Protein AF-A0A955B9A8-F1 (afdb_monomer_lite)

Radius of gyration: 20.36 Å; chains: 1; bounding box: 57×39×60 Å

Sequence (261 aa):
HLRGLRDATGPFSEKRRAMLKVKEQLDYLVKMDPQHTGYQRRMAETCQRLGSLEQVTGTGRNLFHNREIDVSLYDPELLERARSVQQKLVDAGQELPWVAVDLTDTLNVIACFRFYTTDDLSYRECDTRSVEILEEMVHEFPDLEKLHITLAIRLAESAKRDMSRSEFFLAAQLFVEAAKYYRQFLIKRPHDIGTRLDLGETLILAGRCYEVTGEQADSAENFAAAQEVLQQLKRLGPCPKHLQHKLQQFEEALNQGDSTE

Foldseek 3Di:
DPPVPVVCDDVLVVVLVVLVVVLVVLVVVCVVPVPPLVSLQSNLVSLLCQQLSQPPDDDDDDPPDDDPRVLVSGDVVSLVSSLVSLVVCCVVVHPNPPSLLSNLSSLQSQLVSCLPPHDDPRSCVSLVVSLVSLVVVCVVCVPPLVSLLSNLVSLQSVLVSCVVVVVLVSSLVSLVVSLVSLVVSCVVVVLPLPSLLVSLVSLLSSLVSCVVVVVNVSNVVSLVVSVVSLVSSVVSDDDPPVCVVSNVVSVVSSVVVVPPD

Structure (mmCIF, N/CA/C/O backbone):
data_AF-A0A955B9A8-F1
#
_entry.id   AF-A0A955B9A8-F1
#
loop_
_atom_site.group_PDB
_atom_site.id
_atom_site.type_symbol
_atom_site.label_atom_id
_atom_site.label_alt_id
_atom_site.label_comp_id
_atom_site.label_asym_id
_atom_site.label_entity_id
_atom_site.label_seq_id
_atom_site.pdbx_PDB_ins_code
_atom_site.Cartn_x
_atom_site.Cartn_y
_atom_site.Cartn_z
_atom_site.occupancy
_atom_site.B_iso_or_equiv
_atom_site.auth_seq_id
_atom_site.auth_comp_id
_atom_site.auth_asym_id
_atom_site.auth_atom_id
_atom_site.pdbx_PDB_model_num
ATOM 1 N N . HIS A 1 1 ? 37.423 -0.060 13.574 1.00 36.12 1 HIS A N 1
ATOM 2 C CA . HIS A 1 1 ? 37.695 -0.346 12.148 1.00 36.12 1 HIS A CA 1
ATOM 3 C C . HIS A 1 1 ? 37.215 -1.718 11.631 1.00 36.12 1 HIS A C 1
ATOM 5 O O . HIS A 1 1 ? 37.608 -2.092 10.538 1.00 36.12 1 HIS A O 1
ATOM 11 N N . LEU A 1 2 ? 36.302 -2.442 12.306 1.00 31.08 2 LEU A N 1
ATOM 12 C CA . LEU A 1 2 ? 35.815 -3.759 11.828 1.00 31.08 2 LEU A CA 1
ATOM 13 C C . LEU A 1 2 ? 34.283 -3.874 11.665 1.00 31.08 2 LEU A C 1
ATOM 15 O O . LEU A 1 2 ? 33.776 -4.976 11.496 1.00 31.08 2 LEU A O 1
ATOM 19 N N . ARG A 1 3 ? 33.530 -2.761 11.682 1.00 34.50 3 ARG A N 1
ATOM 20 C CA . ARG A 1 3 ? 32.089 -2.785 11.346 1.00 34.50 3 ARG A CA 1
ATOM 21 C C . ARG A 1 3 ? 31.804 -2.678 9.841 1.00 34.50 3 ARG A C 1
ATOM 23 O O . ARG A 1 3 ? 30.843 -3.277 9.399 1.00 34.50 3 ARG A O 1
ATOM 30 N N . GLY A 1 4 ? 32.677 -2.049 9.049 1.00 32.94 4 GLY A N 1
ATOM 31 C CA . GLY A 1 4 ? 32.458 -1.842 7.604 1.00 32.94 4 GLY A CA 1
ATOM 32 C C . GLY A 1 4 ? 32.811 -3.017 6.677 1.00 32.94 4 GLY A C 1
ATOM 33 O O . GLY A 1 4 ? 32.724 -2.876 5.466 1.00 32.94 4 GLY A O 1
ATOM 34 N N . LEU A 1 5 ? 33.243 -4.165 7.211 1.00 31.95 5 LEU A N 1
ATOM 35 C CA . LEU A 1 5 ? 33.624 -5.345 6.409 1.00 31.95 5 LEU A CA 1
ATOM 36 C C . LEU A 1 5 ? 32.584 -6.474 6.453 1.00 31.95 5 LEU A C 1
ATOM 38 O O . LEU A 1 5 ? 32.701 -7.436 5.694 1.00 31.95 5 LEU A O 1
ATOM 42 N N . ARG A 1 6 ? 31.556 -6.362 7.306 1.00 36.88 6 ARG A N 1
ATOM 43 C CA . ARG A 1 6 ? 30.492 -7.372 7.410 1.00 36.88 6 ARG A CA 1
ATOM 44 C C . ARG A 1 6 ? 29.381 -7.183 6.366 1.00 36.88 6 ARG A C 1
ATOM 46 O O . ARG A 1 6 ? 28.688 -8.148 6.064 1.00 36.88 6 ARG A O 1
ATOM 53 N N . ASP A 1 7 ? 29.304 -6.008 5.741 1.00 46.50 7 ASP A N 1
ATOM 54 C CA . ASP A 1 7 ? 28.271 -5.676 4.745 1.00 46.50 7 ASP A CA 1
ATOM 55 C C . ASP A 1 7 ? 28.634 -6.121 3.316 1.00 46.50 7 ASP A C 1
ATOM 57 O O . ASP A 1 7 ? 27.764 -6.322 2.471 1.00 46.50 7 ASP A O 1
ATOM 61 N N . ALA A 1 8 ? 29.916 -6.375 3.031 1.00 42.72 8 ALA A N 1
ATOM 62 C CA . ALA A 1 8 ? 30.364 -6.736 1.682 1.00 42.72 8 ALA A CA 1
ATOM 63 C C . ALA A 1 8 ? 30.009 -8.182 1.263 1.00 42.72 8 ALA A C 1
ATOM 65 O O . ALA A 1 8 ? 29.996 -8.499 0.071 1.00 42.72 8 ALA A O 1
ATOM 66 N N . THR A 1 9 ? 29.696 -9.076 2.207 1.00 45.09 9 THR A N 1
ATOM 67 C CA . THR A 1 9 ? 29.548 -10.529 1.958 1.00 45.09 9 THR A CA 1
ATOM 68 C C . THR A 1 9 ? 28.241 -11.136 2.480 1.00 45.09 9 THR A C 1
ATOM 70 O O . THR A 1 9 ? 28.111 -12.355 2.549 1.00 45.09 9 THR A O 1
ATOM 73 N N . GLY A 1 10 ? 27.248 -10.311 2.825 1.00 57.97 10 GLY A N 1
ATOM 74 C CA . GLY A 1 10 ? 25.917 -10.800 3.190 1.00 57.97 10 GLY A CA 1
ATOM 75 C C . GLY A 1 10 ? 25.084 -11.260 1.978 1.00 57.97 10 GLY A C 1
ATOM 76 O O . GLY A 1 10 ? 25.331 -10.812 0.857 1.00 57.97 10 GLY A O 1
ATOM 77 N N . PRO A 1 11 ? 24.029 -12.074 2.181 1.00 59.81 11 PRO A N 1
ATOM 78 C CA . PRO A 1 11 ? 23.108 -12.508 1.116 1.00 59.81 11 PRO A CA 1
ATOM 79 C C . PRO A 1 11 ? 22.470 -11.337 0.338 1.00 59.81 11 PRO A C 1
ATOM 81 O O . PRO A 1 11 ? 22.081 -11.476 -0.822 1.00 59.81 11 PRO A O 1
ATOM 84 N N . PHE A 1 12 ? 22.423 -10.147 0.941 1.00 63.81 12 PHE A N 1
ATOM 85 C CA . PHE A 1 12 ? 21.999 -8.902 0.299 1.00 63.81 12 PHE A CA 1
ATOM 86 C C . PHE A 1 12 ? 22.972 -8.417 -0.780 1.00 63.81 12 PHE A C 1
ATOM 88 O O . PHE A 1 12 ? 22.537 -8.028 -1.867 1.00 63.81 12 PHE A O 1
ATOM 95 N N . SER A 1 13 ? 24.284 -8.507 -0.537 1.00 67.38 13 SER A N 1
ATOM 96 C CA . SER A 1 13 ? 25.292 -8.124 -1.529 1.00 67.38 13 SER A CA 1
ATOM 97 C C . SER A 1 13 ? 25.289 -9.084 -2.722 1.00 67.38 13 SER A C 1
ATOM 99 O O . SER A 1 13 ? 25.602 -8.679 -3.842 1.00 67.38 13 SER A O 1
ATOM 101 N N . GLU A 1 14 ? 24.892 -10.343 -2.522 1.00 74.44 14 GLU A N 1
ATOM 102 C CA . GLU A 1 14 ? 24.702 -11.326 -3.594 1.00 74.44 14 GLU A CA 1
ATOM 103 C C . GLU A 1 14 ? 23.434 -11.062 -4.407 1.00 74.44 14 GLU A C 1
ATOM 105 O O . GLU A 1 14 ? 23.508 -11.005 -5.636 1.00 74.44 14 GLU A O 1
ATOM 110 N N . LYS A 1 15 ? 22.291 -10.816 -3.751 1.00 75.88 15 LYS A N 1
ATOM 111 C CA . LYS A 1 15 ? 21.034 -10.459 -4.431 1.00 75.88 15 LYS A CA 1
ATOM 112 C C . LYS A 1 15 ? 21.190 -9.184 -5.261 1.00 75.88 15 LYS A C 1
ATOM 114 O O . LYS A 1 15 ? 20.798 -9.164 -6.427 1.00 75.88 15 LYS A O 1
ATOM 119 N N . ARG A 1 16 ? 21.820 -8.147 -4.695 1.00 78.75 16 ARG A N 1
ATOM 120 C CA . ARG A 1 16 ? 22.110 -6.892 -5.403 1.00 78.75 16 ARG A CA 1
ATOM 121 C C . ARG A 1 16 ? 23.023 -7.130 -6.606 1.00 78.75 16 ARG A C 1
ATOM 123 O O . ARG A 1 16 ? 22.705 -6.682 -7.702 1.00 78.75 16 ARG A O 1
ATOM 130 N N . ARG A 1 17 ? 24.111 -7.896 -6.445 1.00 80.19 17 ARG A N 1
ATOM 131 C CA . ARG A 1 17 ? 25.009 -8.266 -7.559 1.00 80.19 17 ARG A CA 1
ATOM 132 C C . ARG A 1 17 ? 24.287 -9.047 -8.658 1.00 80.19 17 ARG A C 1
ATOM 134 O O . ARG A 1 17 ? 24.512 -8.775 -9.834 1.00 80.19 17 ARG A O 1
ATOM 141 N N . ALA A 1 18 ? 23.424 -9.997 -8.301 1.00 84.38 18 ALA A N 1
ATOM 142 C CA . ALA A 1 18 ? 22.637 -10.753 -9.272 1.00 84.38 18 ALA A CA 1
ATOM 143 C C . ALA A 1 18 ? 21.682 -9.840 -10.055 1.00 84.38 18 ALA A C 1
ATOM 145 O O . ALA A 1 18 ? 21.613 -9.927 -11.279 1.00 84.38 18 ALA A O 1
ATOM 146 N N . MET A 1 19 ? 20.999 -8.921 -9.371 1.00 83.88 19 MET A N 1
ATOM 147 C CA . MET A 1 19 ? 20.095 -7.967 -10.016 1.00 83.88 19 MET A CA 1
ATOM 148 C C . MET A 1 19 ? 20.826 -6.946 -10.895 1.00 83.88 19 MET A C 1
ATOM 150 O O . MET A 1 19 ? 20.325 -6.620 -11.966 1.00 83.88 19 MET A O 1
ATOM 154 N N . LEU A 1 20 ? 22.031 -6.503 -10.518 1.00 85.12 20 LEU A N 1
ATOM 155 C CA . LEU A 1 20 ? 22.864 -5.646 -11.372 1.00 85.12 20 LEU A CA 1
ATOM 156 C C . LEU A 1 20 ? 23.235 -6.341 -12.691 1.00 85.12 20 LEU A C 1
ATOM 158 O O . LEU A 1 20 ? 23.109 -5.731 -13.749 1.00 85.12 20 LEU A O 1
ATOM 162 N N . LYS A 1 21 ? 23.582 -7.635 -12.658 1.00 88.12 21 LYS A N 1
ATOM 163 C CA . LYS A 1 21 ? 23.830 -8.419 -13.884 1.00 88.12 21 LYS A CA 1
ATOM 164 C C . LYS A 1 21 ? 22.588 -8.520 -14.772 1.00 88.12 21 LYS A C 1
ATOM 166 O O . LYS A 1 21 ? 22.683 -8.384 -15.988 1.00 88.12 21 LYS A O 1
ATOM 171 N N . VAL A 1 22 ? 21.416 -8.744 -14.173 1.00 89.81 22 VAL A N 1
ATOM 172 C CA . VAL A 1 22 ? 20.141 -8.770 -14.912 1.00 89.81 22 VAL A CA 1
ATOM 173 C C . VAL A 1 22 ? 19.860 -7.406 -15.546 1.00 89.81 22 VAL A C 1
ATOM 175 O O . VAL A 1 22 ? 19.476 -7.346 -16.712 1.00 89.81 22 VAL A O 1
ATOM 178 N N . LYS A 1 23 ? 20.110 -6.310 -14.820 1.00 90.50 23 LYS A N 1
ATOM 179 C CA . LYS A 1 23 ? 19.983 -4.948 -15.347 1.00 90.50 23 LYS A CA 1
ATOM 180 C C . LYS A 1 23 ? 20.907 -4.720 -16.545 1.00 90.50 23 LYS A C 1
ATOM 182 O O . LYS A 1 23 ? 20.441 -4.205 -17.550 1.00 90.50 23 LYS A O 1
ATOM 187 N N . GLU A 1 24 ? 22.177 -5.120 -16.478 1.00 90.06 24 GLU A N 1
ATOM 188 C CA . GLU A 1 24 ? 23.127 -4.984 -17.598 1.00 90.06 24 GLU A CA 1
ATOM 189 C C . GLU A 1 24 ? 22.651 -5.724 -18.858 1.00 90.06 24 GLU A C 1
ATOM 191 O O . GLU A 1 24 ? 22.714 -5.186 -19.965 1.00 90.06 24 GLU A O 1
ATOM 196 N N . GLN A 1 25 ? 22.119 -6.937 -18.694 1.00 91.69 25 GLN A N 1
ATOM 197 C CA . GLN A 1 25 ? 21.551 -7.710 -19.801 1.00 91.69 25 GLN A CA 1
ATOM 198 C C . GLN A 1 25 ? 20.314 -7.030 -20.393 1.00 91.69 25 GLN A C 1
ATOM 200 O O . GLN A 1 25 ? 20.195 -6.910 -21.611 1.00 91.69 25 GLN A O 1
ATOM 205 N N . LEU A 1 26 ? 19.404 -6.553 -19.543 1.00 89.25 26 LEU A N 1
ATOM 206 C CA . LEU A 1 26 ? 18.223 -5.819 -19.990 1.00 89.25 26 LEU A CA 1
ATOM 207 C C . LEU A 1 26 ? 18.602 -4.482 -20.641 1.00 89.25 26 LEU A C 1
ATOM 209 O O . LEU A 1 26 ? 17.942 -4.069 -21.587 1.00 89.25 26 LEU A O 1
ATOM 213 N N . ASP A 1 27 ? 19.673 -3.822 -20.188 1.00 88.38 27 ASP A N 1
ATOM 214 C CA . ASP A 1 27 ? 20.175 -2.567 -20.766 1.00 88.38 27 ASP A CA 1
ATOM 215 C C . ASP A 1 27 ? 20.617 -2.800 -22.206 1.00 88.38 27 ASP A C 1
ATOM 217 O O . ASP A 1 27 ? 20.324 -1.996 -23.089 1.00 88.38 27 ASP A O 1
ATOM 221 N N . TYR A 1 28 ? 21.297 -3.920 -22.449 1.00 92.31 28 TYR A N 1
ATOM 222 C CA . TYR A 1 28 ? 21.654 -4.343 -23.793 1.00 92.31 28 TYR A CA 1
ATOM 223 C C . TYR A 1 28 ? 20.409 -4.650 -24.638 1.00 92.31 28 TYR A C 1
ATOM 225 O O . TYR A 1 28 ? 20.282 -4.119 -25.738 1.00 92.31 28 TYR A O 1
ATOM 233 N N . LEU A 1 29 ? 19.456 -5.432 -24.117 1.00 93.38 29 LEU A N 1
ATOM 234 C CA . LEU A 1 29 ? 18.239 -5.802 -24.851 1.00 93.38 29 LEU A CA 1
ATOM 235 C C . LEU A 1 29 ? 17.373 -4.590 -25.225 1.00 93.38 29 LEU A C 1
ATOM 237 O O . LEU A 1 29 ? 16.951 -4.485 -26.370 1.00 93.38 29 LEU A O 1
ATOM 241 N N . VAL A 1 30 ? 17.170 -3.641 -24.304 1.00 91.62 30 VAL A N 1
ATOM 242 C CA . VAL A 1 30 ? 16.413 -2.402 -24.565 1.00 91.62 30 VAL A CA 1
ATOM 243 C C . VAL A 1 30 ? 17.133 -1.500 -25.572 1.00 91.62 30 VAL A C 1
ATOM 245 O O . VAL A 1 30 ? 16.480 -0.810 -26.344 1.00 91.62 30 VAL A O 1
ATOM 248 N N . LYS A 1 31 ? 18.474 -1.494 -25.604 1.00 91.50 31 LYS A N 1
ATOM 249 C CA . LYS A 1 31 ? 19.228 -0.766 -26.641 1.00 91.50 31 LYS A CA 1
ATOM 250 C C . LYS A 1 31 ? 19.087 -1.409 -28.019 1.00 91.50 31 LYS A C 1
ATOM 252 O O . LYS A 1 31 ? 19.034 -0.686 -29.009 1.00 91.50 31 LYS A O 1
ATOM 257 N N . MET A 1 32 ? 19.066 -2.740 -28.077 1.00 94.25 32 MET A N 1
ATOM 258 C CA . MET A 1 32 ? 18.953 -3.497 -29.327 1.00 94.25 32 MET A CA 1
ATOM 259 C C . MET A 1 32 ? 17.541 -3.455 -29.909 1.00 94.25 32 MET A C 1
ATOM 261 O O . MET A 1 32 ? 17.393 -3.376 -31.125 1.00 94.25 32 MET A O 1
ATOM 265 N N . ASP A 1 33 ? 16.520 -3.481 -29.055 1.00 91.00 33 ASP A N 1
ATOM 266 C CA . ASP A 1 33 ? 15.122 -3.355 -29.453 1.00 91.00 33 ASP A CA 1
ATOM 267 C C . ASP A 1 33 ? 14.372 -2.399 -28.508 1.00 91.00 33 ASP A C 1
ATOM 269 O O . ASP A 1 33 ? 13.735 -2.827 -27.537 1.00 91.00 33 ASP A O 1
ATOM 273 N N . PRO A 1 34 ? 14.446 -1.081 -28.776 1.00 88.44 34 PRO A N 1
ATOM 274 C CA . PRO A 1 34 ? 13.816 -0.079 -27.930 1.00 88.44 34 PRO A CA 1
ATOM 275 C C . PRO A 1 34 ? 12.295 -0.109 -27.958 1.00 88.44 34 PRO A C 1
ATOM 277 O O . PRO A 1 34 ? 11.707 0.554 -27.118 1.00 88.44 34 PRO A O 1
ATOM 280 N N . GLN A 1 35 ? 11.652 -0.806 -28.898 1.00 87.75 35 GLN A N 1
ATOM 281 C CA . GLN A 1 35 ? 10.187 -0.868 -28.994 1.00 87.75 35 GLN A CA 1
ATOM 282 C C . GLN A 1 35 ? 9.614 -2.118 -28.313 1.00 87.75 35 GLN A C 1
ATOM 284 O O . GLN A 1 35 ? 8.399 -2.239 -28.156 1.00 87.75 35 GLN A O 1
ATOM 289 N N . HIS A 1 36 ? 10.470 -3.042 -27.867 1.00 89.25 36 HIS A N 1
ATOM 290 C CA . HIS A 1 36 ? 10.030 -4.253 -27.191 1.00 89.25 36 HIS A CA 1
ATOM 291 C C . HIS A 1 36 ? 9.545 -3.962 -25.764 1.00 89.25 36 HIS A C 1
ATOM 293 O O . HIS A 1 36 ? 10.319 -3.930 -24.800 1.00 89.25 36 HIS A O 1
ATOM 299 N N . THR A 1 37 ? 8.228 -3.856 -25.608 1.00 86.25 37 THR A N 1
ATOM 300 C CA . THR A 1 37 ? 7.533 -3.549 -24.344 1.00 86.25 37 THR A CA 1
ATOM 301 C C . THR A 1 37 ? 7.935 -4.483 -23.201 1.00 86.25 37 THR A C 1
ATOM 303 O O . THR A 1 37 ? 8.259 -4.030 -22.107 1.00 86.25 37 THR A O 1
ATOM 306 N N . GLY A 1 38 ? 8.048 -5.789 -23.467 1.00 87.06 38 GLY A N 1
ATOM 307 C CA . GLY A 1 38 ? 8.476 -6.769 -22.463 1.00 87.06 38 GLY A CA 1
ATOM 308 C C . GLY A 1 38 ? 9.889 -6.534 -21.904 1.00 87.06 38 GLY A C 1
ATOM 309 O O . GLY A 1 38 ? 10.129 -6.780 -20.721 1.00 87.06 38 GLY A O 1
ATOM 310 N N . TYR A 1 39 ? 10.835 -6.026 -22.706 1.00 88.88 39 TYR A N 1
ATOM 311 C CA . TYR A 1 39 ? 12.180 -5.687 -22.226 1.00 88.88 39 TYR A CA 1
ATOM 312 C C . TYR A 1 39 ? 12.163 -4.395 -21.420 1.00 88.88 39 TYR A C 1
ATOM 314 O O . TYR A 1 39 ? 12.785 -4.333 -20.359 1.00 88.88 39 TYR A O 1
ATOM 322 N N . GLN A 1 40 ? 11.413 -3.395 -21.885 1.00 85.44 40 GLN A N 1
ATOM 323 C CA . GLN A 1 40 ? 11.218 -2.139 -21.168 1.00 85.44 40 GLN A CA 1
ATOM 324 C C . GLN A 1 40 ? 10.590 -2.369 -19.788 1.00 85.44 40 GLN A C 1
ATOM 326 O O . GLN A 1 40 ? 11.120 -1.899 -18.782 1.00 85.44 40 GLN A O 1
ATOM 331 N N . ARG A 1 41 ? 9.520 -3.165 -19.717 1.00 87.50 41 ARG A N 1
ATOM 332 C CA . ARG A 1 41 ? 8.847 -3.517 -18.466 1.00 87.50 41 ARG A CA 1
ATOM 333 C C . ARG A 1 41 ? 9.779 -4.248 -17.501 1.00 87.50 41 ARG A C 1
ATOM 335 O O . ARG A 1 41 ? 9.955 -3.808 -16.369 1.00 87.50 41 ARG A O 1
ATOM 342 N N . ARG A 1 42 ? 10.454 -5.313 -17.954 1.00 88.19 42 ARG A N 1
ATOM 343 C CA . ARG A 1 42 ? 11.413 -6.057 -17.112 1.00 88.19 42 ARG A CA 1
ATOM 344 C C . ARG A 1 42 ? 12.580 -5.187 -16.651 1.00 88.19 42 ARG A C 1
ATOM 346 O O . ARG A 1 42 ? 13.077 -5.375 -15.539 1.00 88.19 42 ARG A O 1
ATOM 353 N N . MET A 1 43 ? 13.029 -4.249 -17.486 1.00 88.75 43 MET A N 1
ATOM 354 C CA . MET A 1 43 ? 14.016 -3.244 -17.096 1.00 88.75 43 MET A CA 1
ATOM 355 C C . MET A 1 43 ? 13.475 -2.367 -15.967 1.00 88.75 43 MET A C 1
ATOM 357 O O . MET A 1 43 ? 14.149 -2.228 -14.950 1.00 88.75 43 MET A O 1
ATOM 361 N N . ALA A 1 44 ? 12.264 -1.826 -16.112 1.00 85.69 44 ALA A N 1
ATOM 362 C CA . ALA A 1 44 ? 11.642 -0.994 -15.090 1.00 85.69 44 ALA A CA 1
ATOM 363 C C . ALA A 1 44 ? 11.466 -1.747 -13.764 1.00 85.69 44 ALA A C 1
ATOM 365 O O . ALA A 1 44 ? 11.912 -1.250 -12.737 1.00 85.69 44 ALA A O 1
ATOM 366 N N . GLU A 1 45 ? 10.953 -2.980 -13.784 1.00 85.75 45 GLU A N 1
ATOM 367 C CA . GLU A 1 45 ? 10.845 -3.836 -12.592 1.00 85.75 45 GLU A CA 1
ATOM 368 C C . GLU A 1 45 ? 12.211 -4.087 -11.932 1.00 85.75 45 GLU A C 1
ATOM 370 O O . GLU A 1 45 ? 12.339 -4.104 -10.707 1.00 85.75 45 GLU A O 1
ATOM 375 N N . THR A 1 46 ? 13.258 -4.295 -12.735 1.00 84.94 46 THR A N 1
ATOM 376 C CA . THR A 1 46 ? 14.615 -4.524 -12.222 1.00 84.94 46 THR A CA 1
ATOM 377 C C . THR A 1 46 ? 15.185 -3.255 -11.593 1.00 84.94 46 THR A C 1
ATOM 379 O O . THR A 1 46 ? 15.765 -3.322 -10.511 1.00 84.94 46 THR A O 1
ATOM 382 N N . CYS A 1 47 ? 14.992 -2.103 -12.236 1.00 83.00 47 CYS A N 1
ATOM 383 C CA . CYS A 1 47 ? 15.359 -0.792 -11.712 1.00 83.00 47 CYS A CA 1
ATOM 384 C C . CYS A 1 47 ? 14.607 -0.467 -10.418 1.00 83.00 47 CYS A C 1
ATOM 386 O O . CYS A 1 47 ? 15.249 -0.105 -9.438 1.00 83.00 47 CYS A O 1
ATOM 388 N N . GLN A 1 48 ? 13.291 -0.681 -10.380 1.00 83.25 48 GLN A N 1
ATOM 389 C CA . GLN A 1 48 ? 12.467 -0.509 -9.188 1.00 83.25 48 GLN A CA 1
ATOM 390 C C . GLN A 1 48 ? 12.996 -1.375 -8.045 1.00 83.25 48 GLN A C 1
ATOM 392 O O . GLN A 1 48 ? 13.306 -0.856 -6.981 1.00 83.25 48 GLN A O 1
ATOM 397 N N . ARG A 1 49 ? 13.189 -2.681 -8.276 1.00 81.94 49 ARG A N 1
ATOM 398 C CA . ARG A 1 49 ? 13.679 -3.610 -7.246 1.00 81.94 49 ARG A CA 1
ATOM 399 C C . ARG A 1 49 ? 15.090 -3.295 -6.764 1.00 81.94 49 ARG A C 1
ATOM 401 O O . ARG A 1 49 ? 15.374 -3.548 -5.599 1.00 81.94 49 ARG A O 1
ATOM 408 N N . LEU A 1 50 ? 15.974 -2.819 -7.645 1.00 78.50 50 LEU A N 1
ATOM 409 C CA . LEU A 1 50 ? 17.327 -2.381 -7.288 1.00 78.50 50 LEU A CA 1
ATOM 410 C C . LEU A 1 50 ? 17.308 -1.073 -6.491 1.00 78.50 50 LEU A C 1
ATOM 412 O O . LEU A 1 50 ? 18.062 -0.956 -5.531 1.00 78.50 50 LEU A O 1
ATOM 416 N N . GLY A 1 51 ? 16.456 -0.122 -6.880 1.00 71.88 51 GLY A N 1
ATOM 417 C CA . GLY A 1 51 ? 16.278 1.153 -6.187 1.00 71.88 51 GLY A CA 1
ATOM 418 C C . GLY A 1 51 ? 15.522 1.020 -4.864 1.00 71.88 51 GLY A C 1
ATOM 419 O O . GLY A 1 51 ? 15.702 1.847 -3.981 1.00 71.88 51 GLY A O 1
ATOM 420 N N . SER A 1 52 ? 14.725 -0.041 -4.709 1.00 72.62 52 SER A N 1
ATOM 421 C CA . SER A 1 52 ? 13.961 -0.376 -3.504 1.00 72.62 52 SER A CA 1
ATOM 422 C C . SER A 1 52 ? 14.587 -1.518 -2.696 1.00 72.62 52 SER A C 1
ATOM 424 O O . SER A 1 52 ? 13.881 -2.162 -1.909 1.00 72.62 52 SER A O 1
ATOM 426 N N . LEU A 1 53 ? 15.852 -1.880 -2.954 1.00 67.56 53 LEU A N 1
ATOM 427 C CA . LEU A 1 53 ? 16.475 -3.108 -2.447 1.00 67.56 53 LEU A CA 1
ATOM 428 C C . LEU A 1 53 ? 16.825 -3.009 -0.957 1.00 67.56 53 LEU A C 1
ATOM 430 O O . LEU A 1 53 ? 17.952 -3.294 -0.597 1.00 67.56 53 LEU A O 1
ATOM 434 N N . GLU A 1 54 ? 15.858 -2.633 -0.113 1.00 55.03 54 GLU A N 1
ATOM 435 C CA . GLU A 1 54 ? 15.982 -2.470 1.339 1.00 55.03 54 GLU A CA 1
ATOM 436 C C . GLU A 1 54 ? 14.637 -2.378 2.091 1.00 55.03 54 GLU A C 1
ATOM 438 O O . GLU A 1 54 ? 14.531 -1.786 3.156 1.00 55.03 54 GLU A O 1
ATOM 443 N N . GLN A 1 55 ? 13.589 -3.062 1.620 1.00 49.06 55 GLN A N 1
ATOM 444 C CA . GLN A 1 55 ? 12.422 -3.339 2.484 1.00 49.06 55 GLN A CA 1
ATOM 445 C C . GLN A 1 55 ? 12.563 -4.609 3.347 1.00 49.06 55 GLN A C 1
ATOM 447 O O . GLN A 1 55 ? 11.703 -4.886 4.181 1.00 49.06 55 GLN A O 1
ATOM 452 N N . VAL A 1 56 ? 13.632 -5.401 3.189 1.00 42.50 56 VAL A N 1
ATOM 453 C CA . VAL A 1 56 ? 13.775 -6.701 3.882 1.00 42.50 56 VAL A CA 1
ATOM 454 C C . VAL A 1 56 ? 15.009 -6.743 4.784 1.00 42.50 56 VAL A C 1
ATOM 456 O O . VAL A 1 56 ? 15.768 -7.706 4.784 1.00 42.50 56 VAL A O 1
ATOM 459 N N . THR A 1 57 ? 15.202 -5.713 5.599 1.00 37.06 57 THR A N 1
ATOM 460 C CA . THR A 1 57 ? 16.041 -5.778 6.802 1.00 37.06 57 THR A CA 1
ATOM 461 C C . THR A 1 57 ? 15.121 -5.745 8.021 1.00 37.06 57 THR A C 1
ATOM 463 O O . THR A 1 57 ? 14.712 -4.708 8.530 1.00 37.06 57 THR A O 1
ATOM 466 N N . GLY A 1 58 ? 14.723 -6.939 8.467 1.00 29.94 58 GLY A N 1
ATOM 467 C CA . GLY A 1 58 ? 14.073 -7.143 9.759 1.00 29.94 58 GLY A CA 1
ATOM 468 C C . GLY A 1 58 ? 12.752 -7.896 9.666 1.00 29.94 58 GLY A C 1
ATOM 469 O O . GLY A 1 58 ? 11.799 -7.463 9.022 1.00 29.94 58 GLY A O 1
ATOM 470 N N . THR A 1 59 ? 12.710 -9.018 10.368 1.00 29.05 59 THR A N 1
ATOM 471 C CA . THR A 1 59 ? 11.547 -9.803 10.796 1.00 29.05 59 THR A CA 1
ATOM 472 C C . THR A 1 59 ? 10.276 -8.983 11.031 1.00 29.05 59 THR A C 1
ATOM 474 O O . THR A 1 59 ? 10.344 -7.880 11.569 1.00 29.05 59 THR A O 1
ATOM 477 N N . GLY A 1 60 ? 9.123 -9.538 10.651 1.00 34.25 60 GLY A N 1
ATOM 478 C CA . GLY A 1 60 ? 7.821 -8.880 10.722 1.00 34.25 60 GLY A CA 1
ATOM 479 C C . GLY A 1 60 ? 7.551 -8.121 12.023 1.00 34.25 60 GLY A C 1
ATOM 480 O O . GLY A 1 60 ? 7.733 -8.656 13.112 1.00 34.25 60 GLY A O 1
ATOM 481 N N . ARG A 1 61 ? 7.117 -6.870 11.857 1.00 27.73 61 ARG A N 1
ATOM 482 C CA . ARG A 1 61 ? 6.208 -6.091 12.710 1.00 27.73 61 ARG A CA 1
ATOM 483 C C . ARG A 1 61 ? 6.139 -4.677 12.131 1.00 27.73 61 ARG A C 1
ATOM 485 O O . ARG A 1 61 ? 7.140 -3.977 12.122 1.00 27.73 61 ARG A O 1
ATOM 492 N N . ASN A 1 62 ? 4.947 -4.350 11.640 1.00 35.25 62 ASN A N 1
ATOM 493 C CA . ASN A 1 62 ? 4.293 -3.050 11.512 1.00 35.25 62 ASN A CA 1
ATOM 494 C C . ASN A 1 62 ? 5.096 -1.830 11.041 1.00 35.25 62 ASN A C 1
ATOM 496 O O . ASN A 1 62 ? 6.036 -1.382 11.687 1.00 35.25 62 ASN A O 1
ATOM 500 N N . LEU A 1 63 ? 4.519 -1.169 10.032 1.00 37.25 63 LEU A N 1
ATOM 501 C CA . LEU A 1 63 ? 4.721 0.222 9.587 1.00 37.25 63 LEU A CA 1
ATOM 502 C C . LEU A 1 63 ? 4.601 1.301 10.697 1.00 37.25 63 LEU A C 1
ATOM 504 O O . LEU A 1 63 ? 4.563 2.485 10.393 1.00 37.25 63 LEU A O 1
ATOM 508 N N . PHE A 1 64 ? 4.545 0.920 11.976 1.00 36.56 64 PHE A N 1
ATOM 509 C CA . PHE A 1 64 ? 4.312 1.806 13.120 1.00 36.56 64 PHE A CA 1
ATOM 510 C C . PHE A 1 64 ? 5.371 1.715 14.217 1.00 36.56 64 PHE A C 1
ATOM 512 O O . PHE A 1 64 ? 5.175 2.265 15.296 1.00 36.56 64 PHE A O 1
ATOM 519 N N . HIS A 1 65 ? 6.468 0.989 14.019 1.00 34.28 65 HIS A N 1
ATOM 520 C CA . HIS A 1 65 ? 7.576 1.010 14.972 1.00 34.28 65 HIS A CA 1
ATOM 521 C C . HIS A 1 65 ? 8.832 1.441 14.239 1.00 34.28 65 HIS A C 1
ATOM 523 O O . HIS A 1 65 ? 9.366 0.644 13.475 1.00 34.28 65 HIS A O 1
ATOM 529 N N . ASN A 1 66 ? 9.246 2.693 14.482 1.00 35.22 66 ASN A N 1
ATOM 530 C CA . ASN A 1 66 ? 10.577 3.267 14.257 1.00 35.22 66 ASN A CA 1
ATOM 531 C C . ASN A 1 66 ? 11.592 2.271 13.681 1.00 35.22 66 ASN A C 1
ATOM 533 O O . ASN A 1 66 ? 12.442 1.741 14.399 1.00 35.22 66 ASN A O 1
ATOM 537 N N . ARG A 1 67 ? 11.502 2.016 12.376 1.00 41.09 67 ARG A N 1
ATOM 538 C CA . ARG A 1 67 ? 12.656 1.563 11.618 1.00 41.09 67 ARG A CA 1
ATOM 539 C C . ARG A 1 67 ? 13.296 2.826 11.101 1.00 41.09 67 ARG A C 1
ATOM 541 O O . ARG A 1 67 ? 12.654 3.583 10.379 1.00 41.09 67 ARG A O 1
ATOM 548 N N . GLU A 1 68 ? 14.542 3.043 11.491 1.00 42.66 68 GLU A N 1
ATOM 549 C CA . GLU A 1 68 ? 15.451 3.834 10.677 1.00 42.66 68 GLU A CA 1
ATOM 550 C C . GLU A 1 68 ? 15.443 3.166 9.297 1.00 42.66 68 GLU A C 1
ATOM 552 O O . GLU A 1 68 ? 16.010 2.091 9.109 1.00 42.66 68 GLU A O 1
ATOM 557 N N . ILE A 1 69 ? 14.662 3.721 8.369 1.00 50.31 69 ILE A N 1
ATOM 558 C CA . ILE A 1 69 ? 14.777 3.359 6.964 1.00 50.31 69 ILE A CA 1
ATOM 559 C C . ILE A 1 69 ? 16.133 3.904 6.561 1.00 50.31 69 ILE A C 1
ATOM 561 O O . ILE A 1 69 ? 16.348 5.117 6.599 1.00 50.31 69 ILE A O 1
ATOM 565 N N . ASP A 1 70 ? 17.057 3.008 6.235 1.00 53.31 70 ASP A N 1
ATOM 566 C CA . ASP A 1 70 ? 18.353 3.417 5.733 1.00 53.31 70 ASP A CA 1
ATOM 567 C C . ASP A 1 70 ? 18.178 3.923 4.296 1.00 53.31 70 ASP A C 1
ATOM 569 O O . ASP A 1 70 ? 18.261 3.211 3.295 1.00 53.31 70 ASP A O 1
ATOM 573 N N . VAL A 1 71 ? 17.870 5.213 4.209 1.00 55.72 71 VAL A N 1
ATOM 574 C CA . VAL A 1 71 ? 17.690 5.937 2.953 1.00 55.72 71 VAL A CA 1
ATOM 575 C C . VAL A 1 71 ? 18.963 5.944 2.098 1.00 55.72 71 VAL A C 1
ATOM 577 O O . VAL A 1 71 ? 18.873 6.203 0.900 1.00 55.72 71 VAL A O 1
ATOM 580 N N . SER A 1 72 ? 20.139 5.617 2.662 1.00 55.56 72 SER A N 1
ATOM 581 C CA . SER A 1 72 ? 21.405 5.555 1.915 1.00 55.56 72 SER A CA 1
ATOM 582 C C . SER A 1 72 ? 21.466 4.399 0.912 1.00 55.56 72 SER A C 1
ATOM 584 O O . SER A 1 72 ? 22.343 4.374 0.045 1.00 55.56 72 SER A O 1
ATOM 586 N N . LEU A 1 73 ? 20.525 3.457 1.004 1.00 59.59 73 LEU A N 1
ATOM 587 C CA . LEU A 1 73 ? 20.468 2.272 0.152 1.00 59.59 73 LEU A CA 1
ATOM 588 C C . LEU A 1 73 ? 19.457 2.391 -0.994 1.00 59.59 73 LEU A C 1
ATOM 590 O O . LEU A 1 73 ? 19.359 1.486 -1.827 1.00 59.59 73 LEU A O 1
ATOM 594 N N . TYR A 1 74 ? 18.773 3.532 -1.086 1.00 68.75 74 TYR A N 1
ATOM 595 C CA . TYR A 1 74 ? 17.949 3.892 -2.230 1.00 68.75 74 TYR A CA 1
ATOM 596 C C . TYR A 1 74 ? 18.809 4.479 -3.346 1.00 68.75 74 TYR A C 1
ATOM 598 O O . TYR A 1 74 ? 19.684 5.314 -3.122 1.00 68.75 74 TYR A O 1
ATOM 606 N N . ASP A 1 75 ? 18.513 4.063 -4.572 1.00 78.62 75 ASP A N 1
ATOM 607 C CA . ASP A 1 75 ? 19.089 4.656 -5.775 1.00 78.62 75 ASP A CA 1
ATOM 608 C C . ASP A 1 75 ? 17.987 5.448 -6.500 1.00 78.62 75 ASP A C 1
ATOM 610 O O . ASP A 1 75 ? 17.180 4.855 -7.231 1.00 78.62 75 ASP A O 1
ATOM 614 N N . PRO A 1 76 ? 17.888 6.772 -6.265 1.00 80.25 76 PRO A N 1
ATOM 615 C CA . PRO A 1 76 ? 16.812 7.585 -6.822 1.00 80.25 76 PRO A CA 1
ATOM 616 C C . PRO A 1 76 ? 16.859 7.637 -8.352 1.00 80.25 76 PRO A C 1
ATOM 618 O O . PRO A 1 76 ? 15.809 7.727 -8.986 1.00 80.25 76 PRO A O 1
ATOM 621 N N . GLU A 1 77 ? 18.038 7.507 -8.968 1.00 85.50 77 GLU A N 1
ATOM 622 C CA . GLU A 1 77 ? 18.161 7.483 -10.428 1.00 85.50 77 GLU A CA 1
ATOM 623 C C . GLU A 1 77 ? 17.524 6.220 -11.019 1.00 85.50 77 GLU A C 1
ATOM 625 O O . GLU A 1 77 ? 16.843 6.280 -12.047 1.00 85.50 77 GLU A O 1
ATOM 630 N N . LEU A 1 78 ? 17.692 5.069 -10.357 1.00 85.12 78 LEU A N 1
ATOM 631 C CA . LEU A 1 78 ? 17.039 3.828 -10.776 1.00 85.12 78 LEU A CA 1
ATOM 632 C C . LEU A 1 78 ? 15.519 3.896 -10.622 1.00 85.12 78 LEU A C 1
ATOM 634 O O . LEU A 1 78 ? 14.806 3.422 -11.509 1.00 85.12 78 LEU A O 1
ATOM 638 N N . LEU A 1 79 ? 15.020 4.500 -9.544 1.00 86.25 79 LEU A N 1
ATOM 639 C CA . LEU A 1 79 ? 13.582 4.668 -9.335 1.00 86.25 79 LEU A CA 1
ATOM 640 C C . LEU A 1 79 ? 12.961 5.614 -10.369 1.00 86.25 79 LEU A C 1
ATOM 642 O O . LEU A 1 79 ? 11.954 5.270 -10.987 1.00 86.25 79 LEU A O 1
ATOM 646 N N . GLU A 1 80 ? 13.589 6.761 -10.635 1.00 89.50 80 GLU A N 1
ATOM 647 C CA . GLU A 1 80 ? 13.123 7.698 -11.663 1.00 89.50 80 GLU A CA 1
ATOM 648 C C . GLU A 1 80 ? 13.175 7.082 -13.065 1.00 89.50 80 GLU A C 1
ATOM 650 O O . GLU A 1 80 ? 12.274 7.291 -13.884 1.00 89.50 80 GLU A O 1
ATOM 655 N N . ARG A 1 81 ? 14.187 6.251 -13.343 1.00 89.06 81 ARG A N 1
ATOM 656 C CA . ARG A 1 81 ? 14.258 5.496 -14.595 1.00 89.06 81 ARG A CA 1
ATOM 657 C C . ARG A 1 81 ? 13.112 4.491 -14.723 1.00 89.06 81 ARG A C 1
ATOM 659 O O . ARG A 1 81 ? 12.515 4.415 -15.797 1.00 89.06 81 ARG A O 1
ATOM 666 N N . ALA A 1 82 ? 12.804 3.737 -13.665 1.00 89.88 82 ALA A N 1
ATOM 667 C CA . ALA A 1 82 ? 11.671 2.810 -13.654 1.00 89.88 82 ALA A CA 1
ATOM 668 C C . ALA A 1 82 ? 10.351 3.554 -13.901 1.00 89.88 82 ALA A C 1
ATOM 670 O O . ALA A 1 82 ? 9.634 3.212 -14.845 1.00 89.88 82 ALA A O 1
ATOM 671 N N . ARG A 1 83 ? 10.115 4.642 -13.151 1.00 93.38 83 ARG A N 1
ATOM 672 C CA . ARG A 1 83 ? 8.940 5.511 -13.293 1.00 93.38 83 ARG A CA 1
ATOM 673 C C . ARG A 1 83 ? 8.792 6.020 -14.722 1.00 93.38 83 ARG A C 1
ATOM 675 O O . ARG A 1 83 ? 7.716 5.921 -15.297 1.00 93.38 83 ARG A O 1
ATOM 682 N N . SER A 1 84 ? 9.867 6.539 -15.320 1.00 92.88 84 SER A N 1
ATOM 683 C CA . SER A 1 84 ? 9.829 7.086 -16.682 1.00 92.88 84 SER A CA 1
ATOM 684 C C . SER A 1 84 ? 9.451 6.037 -17.731 1.00 92.88 84 SER A C 1
ATOM 686 O O . SER A 1 84 ? 8.700 6.340 -18.657 1.00 92.88 84 SER A O 1
ATOM 688 N N . VAL A 1 85 ? 9.958 4.809 -17.602 1.00 90.06 85 VAL A N 1
ATOM 689 C CA . VAL A 1 85 ? 9.633 3.721 -18.535 1.00 90.06 85 VAL A CA 1
ATOM 690 C C . VAL A 1 85 ? 8.189 3.260 -18.354 1.00 90.06 85 VAL A C 1
ATOM 692 O O . VAL A 1 85 ? 7.464 3.151 -19.338 1.00 90.06 85 VAL A O 1
ATOM 695 N N . GLN A 1 86 ? 7.755 3.034 -17.115 1.00 92.44 86 GLN A N 1
ATOM 696 C CA . GLN A 1 86 ? 6.384 2.614 -16.818 1.00 92.44 86 GLN A CA 1
ATOM 697 C C . GLN A 1 86 ? 5.359 3.676 -17.230 1.00 92.44 86 GLN A C 1
ATOM 699 O O . GLN A 1 86 ? 4.360 3.329 -17.847 1.00 92.44 86 GLN A O 1
ATOM 704 N N . GLN A 1 87 ? 5.633 4.963 -16.983 1.00 92.50 87 GLN A N 1
ATOM 705 C CA . GLN A 1 87 ? 4.761 6.061 -17.410 1.00 92.50 87 GLN A CA 1
ATOM 706 C C . GLN A 1 87 ? 4.555 6.052 -18.926 1.00 92.50 87 GLN A C 1
ATOM 708 O O . GLN A 1 87 ? 3.422 6.097 -19.382 1.00 92.50 87 GLN A O 1
ATOM 713 N N . LYS A 1 88 ? 5.627 5.893 -19.714 1.00 91.00 88 LYS A N 1
ATOM 714 C CA . LYS A 1 88 ? 5.515 5.809 -21.180 1.00 91.00 88 LYS A CA 1
ATOM 715 C C . LYS A 1 88 ? 4.660 4.632 -21.645 1.00 91.00 88 LYS A C 1
ATOM 717 O O . LYS A 1 88 ? 3.955 4.758 -22.639 1.00 91.00 88 LYS A O 1
ATOM 722 N N . LEU A 1 89 ? 4.746 3.494 -20.958 1.00 89.19 89 LEU A N 1
ATOM 723 C CA . LEU A 1 89 ? 3.944 2.313 -21.276 1.00 89.19 89 LEU A CA 1
ATOM 724 C C . LEU A 1 89 ? 2.458 2.525 -20.933 1.00 89.19 89 LEU A C 1
ATOM 726 O O . LEU A 1 89 ? 1.600 2.129 -21.722 1.00 89.19 89 LEU A O 1
ATOM 730 N N . VAL A 1 90 ? 2.161 3.196 -19.811 1.00 88.56 90 VAL A N 1
ATOM 731 C CA . VAL A 1 90 ? 0.795 3.612 -19.444 1.00 88.56 90 VAL A CA 1
ATOM 732 C C . VAL A 1 90 ? 0.241 4.609 -20.463 1.00 88.56 90 VAL A C 1
ATOM 734 O O . VAL A 1 90 ? -0.838 4.379 -21.001 1.00 88.56 90 VAL A O 1
ATOM 737 N N . ASP A 1 91 ? 1.001 5.653 -20.805 1.00 89.25 91 ASP A N 1
ATOM 738 C CA . ASP A 1 91 ? 0.598 6.679 -21.780 1.00 89.25 91 ASP A CA 1
ATOM 739 C C . ASP A 1 91 ? 0.354 6.085 -23.181 1.00 89.25 91 ASP A C 1
ATOM 741 O O . ASP A 1 91 ? -0.463 6.589 -23.951 1.00 89.25 91 ASP A O 1
ATOM 745 N N . ALA A 1 92 ? 1.052 4.996 -23.520 1.00 87.62 92 ALA A N 1
ATOM 746 C CA . ALA A 1 92 ? 0.875 4.257 -24.768 1.00 87.62 92 ALA A CA 1
ATOM 747 C C . ALA A 1 92 ? -0.327 3.290 -24.756 1.00 87.62 92 ALA A C 1
ATOM 749 O O . ALA A 1 92 ? -0.595 2.648 -25.774 1.00 87.62 92 ALA A O 1
ATOM 750 N N . GLY A 1 93 ? -1.034 3.146 -23.631 1.00 81.81 93 GLY A N 1
ATOM 751 C CA . GLY A 1 93 ? -2.170 2.234 -23.496 1.00 81.81 93 GLY A CA 1
ATOM 752 C C . GLY A 1 93 ? -1.788 0.749 -23.487 1.00 81.81 93 GLY A C 1
ATOM 753 O O . GLY A 1 93 ? -2.608 -0.104 -23.832 1.00 81.81 93 GLY A O 1
ATOM 754 N N . GLN A 1 94 ? -0.544 0.405 -23.147 1.00 73.50 94 GLN A N 1
ATOM 755 C CA . GLN A 1 94 ? -0.037 -0.965 -23.252 1.00 73.50 94 GLN A CA 1
ATOM 756 C C . GLN A 1 94 ? -0.120 -1.708 -21.913 1.00 73.50 94 GLN A C 1
ATOM 758 O O . GLN A 1 94 ? 0.348 -1.213 -20.895 1.00 73.50 94 GLN A O 1
ATOM 763 N N . GLU A 1 95 ? -0.673 -2.932 -21.921 1.00 69.81 95 GLU A N 1
ATOM 764 C CA . GLU A 1 95 ? -0.744 -3.818 -20.736 1.00 69.81 95 GLU A CA 1
ATOM 765 C C . GLU A 1 95 ? -1.384 -3.144 -19.494 1.00 69.81 95 GLU A C 1
ATOM 767 O O . GLU A 1 95 ? -0.990 -3.394 -18.348 1.00 69.81 95 GLU A O 1
ATOM 772 N N . LEU A 1 96 ? -2.396 -2.306 -19.758 1.00 76.62 96 LEU A N 1
ATOM 773 C CA . LEU A 1 96 ? -2.901 -1.219 -18.911 1.00 76.62 96 LEU A CA 1
ATOM 774 C C . LEU A 1 96 ? -3.051 -1.530 -17.409 1.00 76.62 96 LEU A C 1
ATOM 776 O O . LEU A 1 96 ? -2.415 -0.826 -16.629 1.00 76.62 96 LEU A O 1
ATOM 780 N N . PRO A 1 97 ? -3.748 -2.589 -16.943 1.00 84.69 97 PRO A N 1
ATOM 781 C CA . PRO A 1 97 ? -3.913 -2.765 -15.498 1.00 84.69 97 PRO A CA 1
ATOM 782 C C . PRO A 1 97 ? -2.612 -3.130 -14.773 1.00 84.69 97 PRO A C 1
ATOM 784 O O . PRO A 1 97 ? -2.388 -2.725 -13.637 1.00 84.69 97 PRO A O 1
ATOM 787 N N . TRP A 1 98 ? -1.742 -3.922 -15.404 1.00 85.81 98 TRP A N 1
ATOM 788 C CA . TRP A 1 98 ? -0.558 -4.463 -14.731 1.00 85.81 98 TRP A CA 1
ATOM 789 C C . TRP A 1 98 ? 0.586 -3.459 -14.704 1.00 85.81 98 TRP A C 1
ATOM 791 O O . TRP A 1 98 ? 1.246 -3.324 -13.680 1.00 85.81 98 TRP A O 1
ATOM 801 N N . VAL A 1 99 ? 0.793 -2.738 -15.807 1.00 87.69 99 VAL A N 1
ATOM 802 C CA . VAL A 1 99 ? 1.826 -1.701 -15.875 1.00 87.69 99 VAL A CA 1
ATOM 803 C C . VAL A 1 99 ? 1.435 -0.481 -15.043 1.00 87.69 99 VAL A C 1
ATOM 805 O O . VAL A 1 99 ? 2.306 0.111 -14.409 1.00 87.69 99 VAL A O 1
ATOM 808 N N . ALA A 1 100 ? 0.142 -0.143 -14.970 1.00 88.69 100 ALA A N 1
ATOM 809 C CA . ALA A 1 100 ? -0.343 0.880 -14.050 1.00 88.69 100 ALA A CA 1
ATOM 810 C C . ALA A 1 100 ? -0.042 0.505 -12.592 1.00 88.69 100 ALA A C 1
ATOM 812 O O . ALA A 1 100 ? 0.511 1.319 -11.858 1.00 88.69 100 ALA A O 1
ATOM 813 N N . VAL A 1 101 ? -0.298 -0.745 -12.183 1.00 89.50 101 VAL A N 1
ATOM 814 C CA . VAL A 1 101 ? 0.084 -1.223 -10.843 1.00 89.50 101 VAL A CA 1
ATOM 815 C C . VAL A 1 101 ? 1.596 -1.096 -10.619 1.00 89.50 101 VAL A C 1
ATOM 817 O O . VAL A 1 101 ? 1.999 -0.504 -9.619 1.00 89.50 101 VAL A O 1
ATOM 820 N N . ASP A 1 102 ? 2.427 -1.546 -11.565 1.00 89.25 102 ASP A N 1
ATOM 821 C CA . ASP A 1 102 ? 3.893 -1.458 -11.455 1.00 89.25 102 ASP A CA 1
ATOM 822 C C . ASP A 1 102 ? 4.381 0.010 -11.336 1.00 89.25 102 ASP A C 1
ATOM 824 O O . ASP A 1 102 ? 5.291 0.320 -10.554 1.00 89.25 102 ASP A O 1
ATOM 828 N N . LEU A 1 103 ? 3.750 0.938 -12.070 1.00 92.06 103 LEU A N 1
ATOM 829 C CA . LEU A 1 103 ? 3.992 2.380 -11.961 1.00 92.06 103 LEU A CA 1
ATOM 830 C C . LEU A 1 103 ? 3.618 2.906 -10.574 1.00 92.06 103 LEU A C 1
ATOM 832 O O . LEU A 1 103 ? 4.395 3.640 -9.966 1.00 92.06 103 LEU A O 1
ATOM 836 N N . THR A 1 104 ? 2.451 2.522 -10.055 1.00 92.12 104 THR A N 1
ATOM 837 C CA . THR A 1 104 ? 1.964 2.991 -8.749 1.00 92.12 104 THR A CA 1
ATOM 838 C C . THR A 1 104 ? 2.836 2.481 -7.605 1.00 92.12 104 THR A C 1
ATOM 840 O O . THR A 1 104 ? 3.097 3.224 -6.662 1.00 92.12 104 THR A O 1
ATOM 843 N N . ASP A 1 105 ? 3.360 1.254 -7.703 1.00 87.69 105 ASP A N 1
ATOM 844 C CA . ASP A 1 105 ? 4.332 0.719 -6.748 1.00 87.69 105 ASP A CA 1
ATOM 845 C C . ASP A 1 105 ? 5.641 1.513 -6.789 1.00 87.69 105 ASP A C 1
ATOM 847 O O . ASP A 1 105 ? 6.221 1.819 -5.748 1.00 87.69 105 ASP A O 1
ATOM 851 N N . THR A 1 106 ? 6.103 1.889 -7.982 1.00 88.81 106 THR A N 1
ATOM 852 C CA . THR A 1 106 ? 7.316 2.701 -8.141 1.00 88.81 106 THR A CA 1
ATOM 853 C C . THR A 1 106 ? 7.120 4.112 -7.591 1.00 88.81 106 THR A C 1
ATOM 855 O O . THR A 1 106 ? 7.973 4.604 -6.853 1.00 88.81 106 THR A O 1
ATOM 858 N N . LEU A 1 107 ? 5.982 4.743 -7.887 1.00 90.38 107 LEU A N 1
ATOM 859 C CA . LEU A 1 107 ? 5.610 6.049 -7.343 1.00 90.38 107 LEU A CA 1
ATOM 860 C C . LEU A 1 107 ? 5.515 6.022 -5.817 1.00 90.38 107 LEU A C 1
ATOM 862 O O . LEU A 1 107 ? 6.024 6.937 -5.179 1.00 90.38 107 LEU A O 1
ATOM 866 N N . ASN A 1 108 ? 4.955 4.964 -5.227 1.00 86.81 108 ASN A N 1
ATOM 867 C CA . ASN A 1 108 ? 4.902 4.817 -3.775 1.00 86.81 108 ASN A CA 1
ATOM 868 C C . ASN A 1 108 ? 6.294 4.702 -3.150 1.00 86.81 108 ASN A C 1
ATOM 870 O O . ASN A 1 108 ? 6.577 5.364 -2.159 1.00 86.81 108 ASN A O 1
ATOM 874 N N . VAL A 1 109 ? 7.197 3.915 -3.746 1.00 84.31 109 VAL A N 1
ATOM 875 C CA . VAL A 1 109 ? 8.585 3.822 -3.263 1.00 84.31 109 VAL A CA 1
ATOM 876 C C . VAL A 1 109 ? 9.285 5.183 -3.345 1.00 84.31 109 VAL A C 1
ATOM 878 O O . VAL A 1 109 ? 9.966 5.573 -2.396 1.00 84.31 109 VAL A O 1
ATOM 881 N N . ILE A 1 110 ? 9.093 5.927 -4.440 1.00 86.12 110 ILE A N 1
ATOM 882 C CA . ILE A 1 110 ? 9.624 7.290 -4.583 1.00 86.12 110 ILE A CA 1
ATOM 883 C C . ILE A 1 110 ? 9.012 8.221 -3.529 1.00 86.12 110 ILE A C 1
ATOM 885 O O . ILE A 1 110 ? 9.749 8.981 -2.904 1.00 86.12 110 ILE A O 1
ATOM 889 N N . ALA A 1 111 ? 7.699 8.150 -3.297 1.00 85.69 111 ALA A N 1
ATOM 890 C CA . ALA A 1 111 ? 7.012 8.948 -2.287 1.00 85.69 111 ALA A CA 1
ATOM 891 C C . ALA A 1 111 ? 7.551 8.646 -0.882 1.00 85.69 111 ALA A C 1
ATOM 893 O O . ALA A 1 111 ? 7.886 9.572 -0.153 1.00 85.69 111 ALA A O 1
ATOM 894 N N . CYS A 1 112 ? 7.726 7.371 -0.522 1.00 81.81 112 CYS A N 1
ATOM 895 C CA . CYS A 1 112 ? 8.353 6.980 0.739 1.00 81.81 112 CYS A CA 1
ATOM 896 C C . CYS A 1 112 ? 9.772 7.540 0.857 1.00 81.81 112 CYS A C 1
ATOM 898 O O . CYS A 1 112 ? 10.089 8.161 1.863 1.00 81.81 112 CYS A O 1
ATOM 900 N N . PHE A 1 113 ? 10.618 7.367 -0.163 1.00 79.62 113 PHE A N 1
ATOM 901 C CA . PHE A 1 113 ? 11.975 7.915 -0.147 1.00 79.62 113 PHE A CA 1
ATOM 902 C C . PHE A 1 113 ? 11.952 9.431 0.086 1.00 79.62 113 PHE A C 1
ATOM 904 O O . PHE A 1 113 ? 12.549 9.920 1.042 1.00 79.62 113 PHE A O 1
ATOM 911 N N . ARG A 1 114 ? 11.169 10.160 -0.715 1.00 82.81 114 ARG A N 1
ATOM 912 C CA . ARG A 1 114 ? 11.037 11.618 -0.628 1.00 82.81 114 ARG A CA 1
ATOM 913 C C . ARG A 1 114 ? 10.481 12.090 0.713 1.00 82.81 114 ARG A C 1
ATOM 915 O O . ARG A 1 114 ? 10.969 13.086 1.237 1.00 82.81 114 ARG A O 1
ATOM 922 N N . PHE A 1 115 ? 9.532 11.358 1.292 1.00 80.00 115 PHE A N 1
ATOM 923 C CA . PHE A 1 115 ? 8.991 11.629 2.623 1.00 80.00 115 PHE A CA 1
ATOM 924 C C . PHE A 1 115 ? 10.090 11.621 3.702 1.00 80.00 115 PHE A C 1
ATOM 926 O O . PHE A 1 115 ? 10.044 12.429 4.625 1.00 80.00 115 PHE A O 1
ATOM 933 N N . TYR A 1 116 ? 11.098 10.750 3.579 1.00 77.25 116 TYR A N 1
ATOM 934 C CA . TYR A 1 116 ? 12.199 10.660 4.546 1.00 77.25 116 TYR A CA 1
ATOM 935 C C . TYR A 1 116 ? 13.424 11.521 4.204 1.00 77.25 116 TYR A C 1
ATOM 937 O O . TYR A 1 116 ? 14.234 11.778 5.094 1.00 77.25 116 TYR A O 1
ATOM 945 N N . THR A 1 117 ? 13.599 11.952 2.949 1.00 74.38 117 THR A N 1
ATOM 946 C CA . THR A 1 117 ? 14.844 12.612 2.500 1.00 74.38 117 THR A CA 1
ATOM 947 C C . THR A 1 117 ? 14.707 14.049 2.012 1.00 74.38 117 THR A C 1
ATOM 949 O O . THR A 1 117 ? 15.714 14.748 1.923 1.00 74.38 117 THR A O 1
ATOM 952 N N . THR A 1 118 ? 13.514 14.487 1.614 1.00 66.50 118 THR A N 1
ATOM 953 C CA . THR A 1 118 ? 13.314 15.759 0.898 1.00 66.50 118 THR A CA 1
ATOM 954 C C . THR A 1 118 ? 12.166 16.579 1.480 1.00 66.50 118 THR A C 1
ATOM 956 O O . THR A 1 118 ? 11.469 16.136 2.387 1.00 66.50 118 THR A O 1
ATOM 959 N N . ASP A 1 119 ? 11.984 17.790 0.949 1.00 63.97 119 ASP A N 1
ATOM 960 C CA . ASP A 1 119 ? 10.872 18.672 1.294 1.00 63.97 119 ASP A CA 1
ATOM 961 C C . ASP A 1 119 ? 9.510 18.111 0.827 1.00 63.97 119 ASP A C 1
ATOM 963 O O . ASP A 1 119 ? 9.404 17.377 -0.166 1.00 63.97 119 ASP A O 1
ATOM 967 N N . ASP A 1 120 ? 8.480 18.498 1.572 1.00 64.25 120 ASP A N 1
ATOM 968 C CA . ASP A 1 120 ? 7.108 17.989 1.612 1.00 64.25 120 ASP A CA 1
ATOM 969 C C . ASP A 1 120 ? 6.456 17.791 0.232 1.00 64.25 120 ASP A C 1
ATOM 971 O O . ASP A 1 120 ? 5.960 16.716 -0.111 1.00 64.25 120 ASP A O 1
ATOM 975 N N . LEU A 1 121 ? 6.508 18.824 -0.607 1.00 73.44 121 LEU A N 1
ATOM 976 C CA . LEU A 1 121 ? 5.724 18.885 -1.844 1.00 73.44 121 LEU A CA 1
ATOM 977 C C . LEU A 1 121 ? 6.013 17.715 -2.795 1.00 73.44 121 LEU A C 1
ATOM 979 O O . LEU A 1 121 ? 5.115 17.200 -3.457 1.00 73.44 121 LEU A O 1
ATOM 983 N N . SER A 1 122 ? 7.260 17.246 -2.816 1.00 77.19 122 SER A N 1
ATOM 984 C CA . SER A 1 122 ? 7.711 16.227 -3.761 1.00 77.19 122 SER A CA 1
ATOM 985 C C . SER A 1 122 ? 7.203 14.815 -3.446 1.00 77.19 122 SER A C 1
ATOM 987 O O . SER A 1 122 ? 7.089 14.002 -4.370 1.00 77.19 122 SER A O 1
ATOM 989 N N . TYR A 1 123 ? 6.898 14.491 -2.180 1.00 82.75 123 TYR A N 1
ATOM 990 C CA . TYR A 1 123 ? 6.301 13.191 -1.854 1.00 82.75 123 TYR A CA 1
ATOM 991 C C . TYR A 1 123 ? 4.817 13.181 -2.213 1.00 82.75 123 TYR A C 1
ATOM 993 O O . TYR A 1 123 ? 4.341 12.185 -2.757 1.00 82.75 123 TYR A O 1
ATOM 1001 N N . ARG A 1 124 ? 4.102 14.287 -1.946 1.00 85.56 124 ARG A N 1
ATOM 1002 C CA . ARG A 1 124 ? 2.660 14.401 -2.205 1.00 85.56 124 ARG A CA 1
ATOM 1003 C C . ARG A 1 124 ? 2.326 14.228 -3.670 1.00 85.56 124 ARG A C 1
ATOM 1005 O O . ARG A 1 124 ? 1.355 13.551 -3.983 1.00 85.56 124 ARG A O 1
ATOM 1012 N N . GLU A 1 125 ? 3.142 14.783 -4.561 1.00 88.88 125 GLU A N 1
ATOM 1013 C CA . GLU A 1 125 ? 2.979 14.601 -6.005 1.00 88.88 125 GLU A CA 1
ATOM 1014 C C . GLU A 1 125 ? 3.014 13.118 -6.397 1.00 88.88 125 GLU A C 1
ATOM 1016 O O . GLU A 1 125 ? 2.121 12.634 -7.090 1.00 88.88 125 GLU A O 1
ATOM 1021 N N . CYS A 1 126 ? 4.026 12.375 -5.932 1.00 88.19 126 CYS A N 1
ATOM 1022 C CA . CYS A 1 126 ? 4.145 10.949 -6.235 1.00 88.19 126 CYS A CA 1
ATOM 1023 C C . CYS A 1 126 ? 3.026 10.131 -5.592 1.00 88.19 126 CYS A C 1
ATOM 1025 O O . CYS A 1 126 ? 2.512 9.205 -6.218 1.00 88.19 126 CYS A O 1
ATOM 1027 N N . ASP A 1 127 ? 2.649 10.476 -4.364 1.00 88.56 127 ASP A N 1
ATOM 1028 C CA . ASP A 1 127 ? 1.605 9.777 -3.633 1.00 88.56 127 ASP A CA 1
ATOM 1029 C C . ASP A 1 127 ? 0.231 9.951 -4.275 1.00 88.56 127 ASP A C 1
ATOM 1031 O O . ASP A 1 127 ? -0.403 8.967 -4.654 1.00 88.56 127 ASP A O 1
ATOM 1035 N N . THR A 1 128 ? -0.165 11.207 -4.488 1.00 92.12 128 THR A N 1
ATOM 1036 C CA . THR A 1 128 ? -1.430 11.586 -5.126 1.00 92.12 128 THR A CA 1
ATOM 1037 C C . THR A 1 128 ? -1.527 10.935 -6.495 1.00 92.12 128 THR A C 1
ATOM 1039 O O . THR A 1 128 ? -2.502 10.248 -6.785 1.00 92.12 128 THR A O 1
ATOM 1042 N N . ARG A 1 129 ? -0.462 11.029 -7.306 1.00 93.31 129 ARG A N 1
ATOM 1043 C CA . ARG A 1 129 ? -0.473 10.426 -8.640 1.00 93.31 129 ARG A CA 1
ATOM 1044 C C . ARG A 1 129 ? -0.615 8.905 -8.597 1.00 93.31 129 ARG A C 1
ATOM 1046 O O . ARG A 1 129 ? -1.247 8.327 -9.477 1.00 93.31 129 ARG A O 1
ATOM 1053 N N . SER A 1 130 ? -0.029 8.243 -7.597 1.00 93.19 130 SER A N 1
ATOM 1054 C CA . SER A 1 130 ? -0.166 6.791 -7.436 1.00 93.19 130 SER A CA 1
ATOM 1055 C C . SER A 1 130 ? -1.604 6.371 -7.112 1.00 93.19 130 SER A C 1
ATOM 1057 O O . SER A 1 130 ? -2.047 5.329 -7.591 1.00 93.19 130 SER A O 1
ATOM 1059 N N . VAL A 1 131 ? -2.336 7.182 -6.342 1.00 94.06 131 VAL A N 1
ATOM 1060 C CA . VAL A 1 131 ? -3.749 6.946 -6.023 1.00 94.06 131 VAL A CA 1
ATOM 1061 C C . VAL A 1 131 ? -4.622 7.218 -7.247 1.00 94.06 131 VAL A C 1
ATOM 1063 O O . VAL A 1 131 ? -5.375 6.332 -7.634 1.00 94.06 131 VAL A O 1
ATOM 1066 N N . GLU A 1 132 ? -4.446 8.362 -7.916 1.00 94.19 132 GLU A N 1
ATOM 1067 C CA . GLU A 1 132 ? -5.210 8.741 -9.119 1.00 94.19 132 GLU A CA 1
ATOM 1068 C C . GLU A 1 132 ? -5.164 7.657 -10.202 1.00 94.19 132 GLU A C 1
ATOM 1070 O O . GLU A 1 132 ? -6.196 7.256 -10.730 1.00 94.19 132 GLU A O 1
ATOM 1075 N N . ILE A 1 133 ? -3.971 7.127 -10.503 1.00 93.25 133 ILE A N 1
ATOM 1076 C CA . ILE A 1 133 ? -3.818 6.053 -11.495 1.00 93.25 133 ILE A CA 1
ATOM 1077 C C . ILE A 1 133 ? -4.625 4.816 -11.081 1.00 93.25 133 ILE A C 1
ATOM 1079 O O . ILE A 1 133 ? -5.266 4.186 -11.917 1.00 93.25 133 ILE A O 1
ATOM 1083 N N . LEU A 1 134 ? -4.601 4.434 -9.801 1.00 93.38 134 LEU A N 1
ATOM 1084 C CA . LEU A 1 134 ? -5.353 3.271 -9.328 1.00 93.38 134 LEU A CA 1
ATOM 1085 C C . LEU A 1 134 ? -6.865 3.520 -9.338 1.00 93.38 134 LEU A C 1
ATOM 1087 O O . LEU A 1 134 ? -7.607 2.599 -9.669 1.00 93.38 134 LEU A O 1
ATOM 1091 N N . GLU A 1 135 ? -7.322 4.731 -9.026 1.00 93.75 135 GLU A N 1
ATOM 1092 C CA . GLU A 1 135 ? -8.734 5.118 -9.127 1.00 93.75 135 GLU A CA 1
ATOM 1093 C C . GLU A 1 135 ? -9.228 5.071 -10.578 1.00 93.75 135 GLU A C 1
ATOM 1095 O O . GLU A 1 135 ? -10.259 4.452 -10.854 1.00 93.75 135 GLU A O 1
ATOM 1100 N N . GLU A 1 136 ? -8.458 5.636 -11.515 1.00 92.88 136 GLU A N 1
ATOM 1101 C CA . GLU A 1 136 ? -8.712 5.546 -12.958 1.00 92.88 136 GLU A CA 1
ATOM 1102 C C . GLU A 1 136 ? -8.819 4.073 -13.397 1.00 92.88 136 GLU A C 1
ATOM 1104 O O . GLU A 1 136 ? -9.775 3.681 -14.070 1.00 92.88 136 GLU A O 1
ATOM 1109 N N . MET A 1 137 ? -7.888 3.222 -12.951 1.00 92.50 137 MET A N 1
ATOM 1110 C CA . MET A 1 137 ? -7.886 1.798 -13.297 1.00 92.50 137 MET A CA 1
ATOM 1111 C C . MET A 1 137 ? -9.051 1.027 -12.667 1.00 92.50 137 MET A C 1
ATOM 1113 O O . MET A 1 137 ? -9.613 0.145 -13.313 1.00 92.50 137 MET A O 1
ATOM 1117 N N . VAL A 1 138 ? -9.437 1.320 -11.423 1.00 93.00 138 VAL A N 1
ATOM 1118 C CA . VAL A 1 138 ? -10.616 0.699 -10.795 1.00 93.00 138 VAL A CA 1
ATOM 1119 C C . VAL A 1 138 ? -11.898 1.125 -11.511 1.00 93.00 138 VAL A C 1
ATOM 1121 O O . VAL A 1 138 ? -12.808 0.309 -11.655 1.00 93.00 138 VAL A O 1
ATOM 1124 N N . HIS A 1 139 ? -11.965 2.364 -12.001 1.00 92.06 139 HIS A N 1
ATOM 1125 C CA . HIS A 1 139 ? -13.087 2.835 -12.806 1.00 92.06 139 HIS A CA 1
ATOM 1126 C C . HIS A 1 139 ? -13.177 2.112 -14.160 1.00 92.06 139 HIS A C 1
ATOM 1128 O O . HIS A 1 139 ? -14.263 1.686 -14.553 1.00 92.06 139 HIS A O 1
ATOM 1134 N N . GLU A 1 140 ? -12.051 1.939 -14.858 1.00 92.00 140 GLU A N 1
ATOM 1135 C CA . GLU A 1 140 ? -12.004 1.270 -16.166 1.00 92.00 140 GLU A CA 1
ATOM 1136 C C . GLU A 1 140 ? -12.170 -0.259 -16.059 1.00 92.00 140 GLU A C 1
ATOM 1138 O O . GLU A 1 140 ? -12.805 -0.889 -16.908 1.00 92.00 140 GLU A O 1
ATOM 1143 N N . PHE A 1 141 ? -11.653 -0.865 -14.987 1.00 91.69 141 PHE A N 1
ATOM 1144 C CA . PHE A 1 141 ? -11.645 -2.313 -14.765 1.00 91.69 141 PHE A CA 1
ATOM 1145 C C . PHE A 1 141 ? -12.275 -2.697 -13.410 1.00 91.69 141 PHE A C 1
ATOM 1147 O O . PHE A 1 141 ? -11.614 -3.324 -12.571 1.00 91.69 141 PHE A O 1
ATOM 1154 N N . PRO A 1 142 ? -13.572 -2.405 -13.184 1.00 90.75 142 PRO A N 1
ATOM 1155 C CA . PRO A 1 142 ? -14.215 -2.552 -11.874 1.00 90.75 142 PRO A CA 1
ATOM 1156 C C . PRO A 1 142 ? -14.281 -4.000 -11.376 1.00 90.75 142 PRO A C 1
ATOM 1158 O O . PRO A 1 142 ? -14.379 -4.243 -10.173 1.00 90.75 142 PRO A O 1
ATOM 1161 N N . ASP A 1 143 ? -14.197 -4.982 -12.272 1.00 89.44 143 ASP A N 1
ATOM 1162 C CA . ASP A 1 143 ? -14.240 -6.398 -11.907 1.00 89.44 143 ASP A CA 1
ATOM 1163 C C . ASP A 1 143 ? -12.888 -6.988 -11.503 1.00 89.44 143 ASP A C 1
ATOM 1165 O O . ASP A 1 143 ? -12.847 -8.086 -10.936 1.00 89.44 143 ASP A O 1
ATOM 1169 N N . LEU A 1 144 ? -11.786 -6.270 -11.736 1.00 90.44 144 LEU A N 1
ATOM 1170 C CA . LEU A 1 144 ? -10.453 -6.759 -11.419 1.00 90.44 144 LEU A CA 1
ATOM 1171 C C . LEU A 1 144 ? -10.167 -6.597 -9.918 1.00 90.44 144 LEU A C 1
ATOM 1173 O O . LEU A 1 144 ? -9.630 -5.586 -9.475 1.00 90.44 144 LEU A O 1
ATOM 1177 N N . GLU A 1 145 ? -10.482 -7.639 -9.138 1.00 89.69 145 GLU A N 1
ATOM 1178 C CA . GLU A 1 145 ? -10.312 -7.702 -7.670 1.00 89.69 145 GLU A CA 1
ATOM 1179 C C . GLU A 1 145 ? -8.952 -7.181 -7.185 1.00 89.69 145 GLU A C 1
ATOM 1181 O O . GLU A 1 145 ? -8.865 -6.535 -6.141 1.00 89.69 145 GLU A O 1
ATOM 1186 N N . LYS A 1 146 ? -7.887 -7.445 -7.953 1.00 88.69 146 LYS A N 1
ATOM 1187 C CA . LYS A 1 146 ? -6.533 -7.017 -7.599 1.00 88.69 146 LYS A CA 1
ATOM 1188 C C . LYS A 1 146 ? -6.397 -5.489 -7.529 1.00 88.69 146 LYS A C 1
ATOM 1190 O O . LYS A 1 146 ? -5.677 -5.002 -6.670 1.00 88.69 146 LYS A O 1
ATOM 1195 N N . LEU A 1 147 ? -7.084 -4.737 -8.389 1.00 91.06 147 LEU A N 1
ATOM 1196 C CA . LEU A 1 147 ? -7.001 -3.273 -8.377 1.00 91.06 147 LEU A CA 1
ATOM 1197 C C . LEU A 1 147 ? -7.652 -2.683 -7.129 1.00 91.06 147 LEU A C 1
ATOM 1199 O O . LEU A 1 147 ? -7.070 -1.804 -6.506 1.00 91.06 147 LEU A O 1
ATOM 1203 N N . HIS A 1 148 ? -8.798 -3.227 -6.711 1.00 92.50 148 HIS A N 1
ATOM 1204 C CA . HIS A 1 148 ? -9.488 -2.806 -5.488 1.00 92.50 148 HIS A CA 1
ATOM 1205 C C . HIS A 1 148 ? -8.610 -2.971 -4.253 1.00 92.50 148 HIS A C 1
ATOM 1207 O O . HIS A 1 148 ? -8.468 -2.043 -3.463 1.00 92.50 148 HIS A O 1
ATOM 1213 N N . ILE A 1 149 ? -7.982 -4.141 -4.098 1.00 93.06 149 ILE A N 1
ATOM 1214 C CA . ILE A 1 149 ? -7.110 -4.382 -2.946 1.00 93.06 149 ILE A CA 1
ATOM 1215 C C . ILE A 1 149 ? -5.838 -3.527 -3.010 1.00 93.06 149 ILE A C 1
ATOM 1217 O O . ILE A 1 149 ? -5.407 -3.007 -1.984 1.00 93.06 14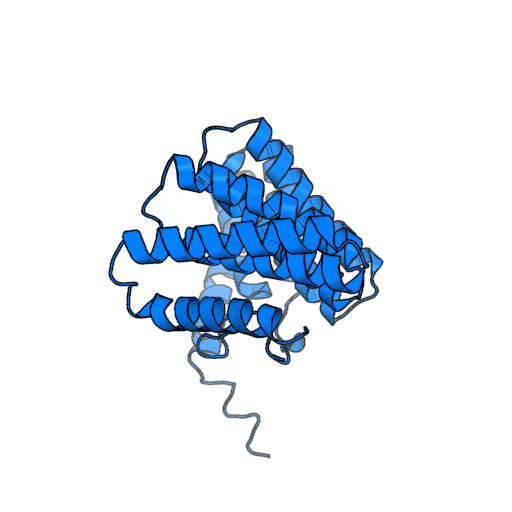9 ILE A O 1
ATOM 1221 N N . THR A 1 150 ? -5.257 -3.321 -4.198 1.00 92.00 150 THR A N 1
ATOM 1222 C CA . THR A 1 150 ? -4.084 -2.451 -4.363 1.00 92.00 150 THR A CA 1
ATOM 1223 C C . THR A 1 150 ? -4.413 -0.988 -4.052 1.00 92.00 150 THR A C 1
ATOM 1225 O O . THR A 1 150 ? -3.639 -0.343 -3.347 1.00 92.00 150 THR A O 1
ATOM 1228 N N . LEU A 1 151 ? -5.567 -0.478 -4.495 1.00 95.12 151 LEU A N 1
ATOM 1229 C CA . LEU A 1 151 ? -6.036 0.871 -4.171 1.00 95.12 151 LEU A CA 1
ATOM 1230 C C . LEU A 1 151 ? -6.304 1.034 -2.669 1.00 95.12 151 LEU A C 1
ATOM 1232 O O . LEU A 1 151 ? -5.835 2.000 -2.073 1.00 95.12 151 LEU A O 1
ATOM 1236 N N . ALA A 1 152 ? -6.964 0.059 -2.033 1.00 95.94 152 ALA A N 1
ATOM 1237 C CA . ALA A 1 152 ? -7.199 0.066 -0.587 1.00 95.94 152 ALA A CA 1
ATOM 1238 C C . ALA A 1 152 ? -5.888 0.176 0.210 1.00 95.94 152 ALA A C 1
ATOM 1240 O O . ALA A 1 152 ? -5.770 0.989 1.127 1.00 95.94 152 ALA A O 1
ATOM 1241 N N . ILE A 1 153 ? -4.885 -0.625 -0.166 1.00 92.25 153 ILE A N 1
ATOM 1242 C CA . ILE A 1 153 ? -3.561 -0.595 0.462 1.00 92.25 153 ILE A CA 1
ATOM 1243 C C . ILE A 1 153 ? -2.903 0.770 0.247 1.00 92.25 153 ILE A C 1
ATOM 1245 O O . ILE A 1 153 ? -2.394 1.347 1.207 1.00 92.25 153 ILE A O 1
ATOM 1249 N N . ARG A 1 154 ? -2.943 1.315 -0.977 1.00 93.00 154 ARG A N 1
ATOM 1250 C CA . ARG A 1 154 ? -2.292 2.595 -1.281 1.00 93.00 154 ARG A CA 1
ATOM 1251 C C . ARG A 1 154 ? -2.913 3.761 -0.515 1.00 93.00 154 ARG A C 1
ATOM 1253 O O . ARG A 1 154 ? -2.179 4.548 0.075 1.00 93.00 154 ARG A O 1
ATOM 1260 N N . LEU A 1 155 ? -4.241 3.825 -0.456 1.00 96.19 155 LEU A N 1
ATOM 1261 C CA . LEU A 1 155 ? -4.966 4.820 0.337 1.00 96.19 155 LEU A CA 1
ATOM 1262 C C . LEU A 1 155 ? -4.5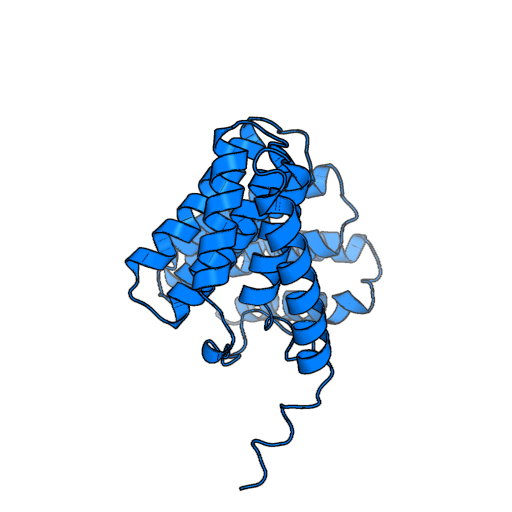95 4.726 1.823 1.00 96.19 155 LEU A C 1
ATOM 1264 O O . LEU A 1 155 ? -4.299 5.739 2.450 1.00 96.19 155 LEU A O 1
ATOM 1268 N N . ALA A 1 156 ? -4.528 3.513 2.384 1.00 94.50 156 ALA A N 1
ATOM 1269 C CA . ALA A 1 156 ? -4.124 3.322 3.775 1.00 94.50 156 ALA A CA 1
ATOM 1270 C C . ALA A 1 156 ? -2.655 3.720 4.030 1.00 94.50 156 ALA A C 1
ATOM 1272 O O . ALA A 1 156 ? -2.335 4.242 5.095 1.00 94.50 156 ALA A O 1
ATOM 1273 N N . GLU A 1 157 ? -1.743 3.486 3.083 1.00 89.69 157 GLU A N 1
ATOM 1274 C CA . GLU A 1 157 ? -0.343 3.928 3.181 1.00 89.69 157 GLU A CA 1
ATOM 1275 C C . GLU A 1 157 ? -0.192 5.452 3.086 1.00 89.69 157 GLU A C 1
ATOM 1277 O O . GLU A 1 157 ? 0.645 6.023 3.791 1.00 89.69 157 GLU A O 1
ATOM 1282 N N . SER A 1 158 ? -0.992 6.101 2.237 1.00 92.00 158 SER A N 1
ATOM 1283 C CA . SER A 1 158 ? -1.080 7.562 2.133 1.00 92.00 158 SER A CA 1
ATOM 1284 C C . SER A 1 158 ? -1.615 8.166 3.438 1.00 92.00 158 SER A C 1
ATOM 1286 O O . SER A 1 158 ? -0.939 8.974 4.074 1.00 92.00 158 SER A O 1
ATOM 1288 N N . ALA A 1 159 ? -2.724 7.628 3.958 1.00 94.12 159 ALA A N 1
ATOM 1289 C CA . ALA A 1 159 ? -3.309 8.027 5.239 1.00 94.12 159 ALA A CA 1
ATOM 1290 C C . ALA A 1 159 ? -2.322 7.921 6.414 1.00 94.12 159 ALA A C 1
ATOM 1292 O O . ALA A 1 159 ? -2.253 8.798 7.274 1.00 94.12 159 ALA A O 1
ATOM 1293 N N . LYS A 1 160 ? -1.514 6.852 6.459 1.00 90.62 160 LYS A N 1
ATOM 1294 C CA . LYS A 1 160 ? -0.475 6.677 7.490 1.00 90.62 160 LYS A CA 1
ATOM 1295 C C . LYS A 1 160 ? 0.591 7.774 7.424 1.00 90.62 160 LYS A C 1
ATOM 1297 O O . LYS A 1 160 ? 1.079 8.199 8.473 1.00 90.62 160 LYS A O 1
ATOM 1302 N N . ARG A 1 161 ? 0.946 8.238 6.223 1.00 87.94 161 ARG A N 1
ATOM 1303 C CA . ARG A 1 161 ? 1.880 9.357 6.039 1.00 87.94 161 ARG A CA 1
ATOM 1304 C C . ARG A 1 161 ? 1.255 10.666 6.501 1.00 87.94 161 ARG A C 1
ATOM 1306 O O . ARG A 1 161 ? 1.881 11.350 7.304 1.00 87.94 161 ARG A O 1
ATOM 1313 N N . ASP A 1 162 ? 0.013 10.952 6.140 1.00 90.19 162 ASP A N 1
ATOM 1314 C CA . ASP A 1 162 ? -0.689 12.154 6.615 1.00 90.19 162 ASP A CA 1
ATOM 1315 C C . ASP A 1 162 ? -0.831 12.164 8.146 1.00 90.19 162 ASP A C 1
ATOM 1317 O O . ASP A 1 162 ? -0.509 13.152 8.811 1.00 90.19 162 ASP A O 1
ATOM 1321 N N . MET A 1 163 ? -1.164 11.016 8.745 1.00 91.25 163 MET A N 1
ATOM 1322 C CA . MET A 1 163 ? -1.218 10.850 10.201 1.00 91.25 163 MET A CA 1
ATOM 1323 C C . MET A 1 163 ? 0.136 11.145 10.866 1.00 91.25 163 MET A C 1
ATOM 1325 O O . MET A 1 163 ? 0.192 11.830 11.885 1.00 91.25 163 MET A O 1
ATOM 1329 N N . SER A 1 164 ? 1.248 10.680 10.284 1.00 88.62 164 SER A N 1
ATOM 1330 C CA . SER A 1 164 ? 2.596 10.951 10.813 1.00 88.62 164 SER A CA 1
ATOM 1331 C C . SER A 1 164 ? 2.992 12.432 10.759 1.00 88.62 164 SER A C 1
ATOM 1333 O O . SER A 1 164 ? 3.890 12.864 11.481 1.00 88.62 164 SER A O 1
ATOM 1335 N N . ARG A 1 165 ? 2.287 13.221 9.945 1.00 87.00 165 ARG A N 1
ATOM 1336 C CA . ARG A 1 165 ? 2.453 14.673 9.820 1.00 87.00 165 ARG A CA 1
ATOM 1337 C C . ARG A 1 165 ? 1.393 15.455 10.586 1.00 87.00 165 ARG A C 1
ATOM 1339 O O . ARG A 1 165 ? 1.322 16.671 10.463 1.00 87.00 165 ARG A O 1
ATOM 1346 N N . SER A 1 166 ? 0.626 14.768 11.433 1.00 91.81 166 SER A N 1
ATOM 1347 C CA . SER A 1 166 ? -0.471 15.332 12.222 1.00 91.81 166 SER A CA 1
ATOM 1348 C C . SER A 1 166 ? -1.636 15.876 11.385 1.00 91.81 166 SER A C 1
ATOM 1350 O O . SER A 1 166 ? -2.446 16.656 11.880 1.00 91.81 166 SER A O 1
ATOM 1352 N N . GLU A 1 167 ? -1.777 15.431 10.136 1.00 94.31 167 GLU A N 1
ATOM 1353 C CA . GLU A 1 167 ? -2.910 15.760 9.266 1.00 94.31 167 GLU A CA 1
ATOM 1354 C C . GLU A 1 167 ? -4.055 14.762 9.479 1.00 94.31 167 GLU A C 1
ATOM 1356 O O . GLU A 1 167 ? -4.518 14.080 8.566 1.00 94.31 167 GLU A O 1
ATOM 1361 N N . PHE A 1 168 ? -4.502 14.649 10.732 1.00 95.38 168 PHE A N 1
ATOM 1362 C CA . PHE A 1 168 ? -5.413 13.592 11.177 1.00 95.38 168 PHE A CA 1
ATOM 1363 C C . PHE A 1 168 ? -6.750 13.583 10.431 1.00 95.38 168 PHE A C 1
ATOM 1365 O O . PHE A 1 168 ? -7.254 12.513 10.114 1.00 95.38 168 PHE A O 1
ATOM 1372 N N . PHE A 1 169 ? -7.305 14.748 10.090 1.00 95.88 169 PHE A N 1
ATOM 1373 C CA . PHE A 1 169 ? -8.570 14.807 9.355 1.00 95.88 169 PHE A CA 1
ATOM 1374 C C . PHE A 1 169 ? -8.450 14.210 7.942 1.00 95.88 169 PHE A C 1
ATOM 1376 O O . PHE A 1 169 ? -9.281 13.396 7.544 1.00 95.88 169 PHE A O 1
ATOM 1383 N N . LEU A 1 170 ? -7.386 14.559 7.208 1.00 94.88 170 LEU A N 1
ATOM 1384 C CA . LEU A 1 170 ? -7.114 14.006 5.875 1.00 94.88 170 LEU A CA 1
ATOM 1385 C C . LEU A 1 170 ? -6.827 12.502 5.956 1.00 94.88 170 LEU A C 1
ATOM 1387 O O . LEU A 1 170 ? -7.407 11.715 5.208 1.00 94.88 170 LEU A O 1
ATOM 1391 N N . ALA A 1 171 ? -6.019 12.088 6.937 1.00 96.31 171 ALA A N 1
ATOM 1392 C CA . ALA A 1 171 ? -5.745 10.680 7.194 1.00 96.31 171 ALA A CA 1
ATOM 1393 C C . ALA A 1 171 ? -7.030 9.880 7.473 1.00 96.31 171 ALA A C 1
ATOM 1395 O O . ALA A 1 171 ? -7.209 8.793 6.923 1.00 96.31 171 ALA A O 1
ATOM 1396 N N . ALA A 1 172 ? -7.949 10.419 8.281 1.00 97.88 172 ALA A N 1
ATOM 1397 C CA . ALA A 1 172 ? -9.226 9.777 8.583 1.00 97.88 172 ALA A CA 1
ATOM 1398 C C . ALA A 1 172 ? -10.058 9.544 7.314 1.00 97.88 172 ALA A C 1
ATOM 1400 O O . ALA A 1 172 ? -10.537 8.430 7.091 1.00 97.88 172 ALA A O 1
ATOM 1401 N N . GLN A 1 173 ? -10.168 10.559 6.449 1.00 97.69 173 GLN A N 1
ATOM 1402 C CA . GLN A 1 173 ? -10.895 10.454 5.181 1.00 97.69 173 GLN A CA 1
ATOM 1403 C C . GLN A 1 173 ? -10.310 9.362 4.276 1.00 97.69 173 GLN A C 1
ATOM 1405 O O . GLN A 1 173 ? -11.054 8.532 3.749 1.00 97.69 173 GLN A O 1
ATOM 1410 N N . LEU A 1 174 ? -8.983 9.311 4.148 1.00 97.44 174 LEU A N 1
ATOM 1411 C CA . LEU A 1 174 ? -8.299 8.295 3.347 1.00 97.44 174 LEU A CA 1
ATOM 1412 C C . LEU A 1 174 ? -8.450 6.883 3.931 1.00 97.44 174 LEU A C 1
ATOM 1414 O O . LEU A 1 174 ? -8.661 5.932 3.177 1.00 97.44 174 LEU A O 1
ATOM 1418 N N . PHE A 1 175 ? -8.404 6.715 5.258 1.00 98.38 175 PHE A N 1
ATOM 1419 C CA . PHE A 1 175 ? -8.675 5.416 5.885 1.00 98.38 175 PHE A CA 1
ATOM 1420 C C . PHE A 1 175 ? -10.122 4.957 5.658 1.00 98.38 175 PHE A C 1
ATOM 1422 O O . PHE A 1 175 ? -10.350 3.786 5.346 1.00 98.38 175 PHE A O 1
ATOM 1429 N N . VAL A 1 176 ? -11.103 5.858 5.767 1.00 98.25 176 VAL A N 1
ATOM 1430 C CA . VAL A 1 176 ? -12.510 5.540 5.471 1.00 98.25 176 VAL A CA 1
ATOM 1431 C C . VAL A 1 176 ? -12.674 5.118 4.011 1.00 98.25 176 VAL A C 1
ATOM 1433 O O . VAL A 1 176 ? -13.372 4.139 3.731 1.00 98.25 176 VAL A O 1
ATOM 1436 N N . GLU A 1 177 ? -12.005 5.799 3.081 1.00 98.00 177 GLU A N 1
ATOM 1437 C CA . GLU A 1 177 ? -12.027 5.431 1.665 1.00 98.00 177 GLU A CA 1
ATOM 1438 C C . GLU A 1 177 ? -11.369 4.063 1.421 1.00 98.00 177 GLU A C 1
ATOM 1440 O O . GLU A 1 177 ? -11.974 3.184 0.805 1.00 98.00 177 GLU A O 1
ATOM 1445 N N . ALA A 1 178 ? -10.195 3.808 2.007 1.00 98.12 178 ALA A N 1
ATOM 1446 C CA . ALA A 1 178 ? -9.534 2.503 1.955 1.00 98.12 178 ALA A CA 1
ATOM 1447 C C . ALA A 1 178 ? -10.444 1.370 2.470 1.00 98.12 178 ALA A C 1
ATOM 1449 O O . ALA A 1 178 ? -10.539 0.299 1.861 1.00 98.12 178 ALA A O 1
ATOM 1450 N N . ALA A 1 179 ? -11.171 1.612 3.567 1.00 98.31 179 ALA A N 1
ATOM 1451 C CA . ALA A 1 179 ? -12.108 0.651 4.139 1.00 98.31 179 ALA A CA 1
ATOM 1452 C C . ALA A 1 179 ? -13.248 0.280 3.172 1.00 98.31 179 ALA A C 1
ATOM 1454 O O . ALA A 1 179 ? -13.702 -0.870 3.182 1.00 98.31 179 ALA A O 1
ATOM 1455 N N . LYS A 1 180 ? -13.704 1.200 2.307 1.00 97.19 180 LYS A N 1
ATOM 1456 C CA . LYS A 1 180 ? -14.714 0.894 1.276 1.00 97.19 180 LYS A CA 1
ATOM 1457 C C . LYS A 1 180 ? -14.189 -0.143 0.283 1.00 97.19 180 LYS A C 1
ATOM 1459 O O . LYS A 1 180 ? -14.876 -1.135 0.036 1.00 97.19 180 LYS A O 1
ATOM 1464 N N . TYR A 1 181 ? -12.967 0.027 -0.216 1.00 96.50 181 TYR A N 1
ATOM 1465 C CA . TYR A 1 181 ? -12.359 -0.909 -1.167 1.00 96.50 181 TYR A CA 1
ATOM 1466 C C . TYR A 1 181 ? -12.045 -2.274 -0.541 1.00 96.50 181 TYR A C 1
ATOM 1468 O O . TYR A 1 181 ? -12.323 -3.311 -1.149 1.00 96.50 181 TYR A O 1
ATOM 1476 N N . TYR A 1 182 ? -11.580 -2.311 0.713 1.00 97.31 182 TYR A N 1
ATOM 1477 C CA . TYR A 1 182 ? -11.441 -3.576 1.441 1.00 97.31 182 TYR A CA 1
ATOM 1478 C C . TYR A 1 182 ? -12.780 -4.313 1.583 1.00 97.31 182 TYR A C 1
ATOM 1480 O O . TYR A 1 182 ? -12.846 -5.523 1.356 1.00 97.31 182 TYR A O 1
ATOM 1488 N N . ARG A 1 183 ? -13.869 -3.606 1.918 1.00 96.31 183 ARG A N 1
ATOM 1489 C CA . ARG A 1 183 ? -15.213 -4.207 1.996 1.00 96.31 183 ARG A CA 1
ATOM 1490 C C . ARG A 1 183 ? -15.661 -4.760 0.643 1.00 96.31 183 ARG A C 1
ATOM 1492 O O . ARG A 1 183 ? -16.148 -5.887 0.597 1.00 96.31 183 ARG A O 1
ATOM 1499 N N . GLN A 1 184 ? -15.460 -4.018 -0.448 1.00 93.50 184 GLN A N 1
ATOM 1500 C CA . GLN A 1 184 ? -15.798 -4.476 -1.801 1.00 93.50 184 GLN A CA 1
ATOM 1501 C C . GLN A 1 184 ? -15.039 -5.754 -2.182 1.00 93.50 184 GLN A C 1
ATOM 1503 O O . GLN A 1 184 ? -15.645 -6.710 -2.669 1.00 93.50 184 GLN A O 1
ATOM 1508 N N . PHE A 1 185 ? -13.739 -5.821 -1.884 1.00 94.19 185 PHE A N 1
ATOM 1509 C CA . PHE A 1 185 ? -12.943 -7.032 -2.084 1.00 94.19 185 PHE A CA 1
ATOM 1510 C C . PHE A 1 185 ? -13.486 -8.221 -1.268 1.00 94.19 185 PHE A C 1
ATOM 1512 O O . PHE A 1 185 ? -13.651 -9.330 -1.784 1.00 94.19 185 PHE A O 1
ATOM 1519 N N . LEU A 1 186 ? -13.840 -7.988 -0.002 1.00 95.19 186 LEU A N 1
ATOM 1520 C CA . LEU A 1 186 ? -14.342 -9.021 0.907 1.00 95.19 186 LEU A CA 1
ATOM 1521 C C . LEU A 1 186 ? -15.742 -9.545 0.560 1.00 95.19 186 LEU A C 1
ATOM 1523 O O . LEU A 1 186 ? -16.066 -10.660 0.968 1.00 95.19 186 LEU A O 1
ATOM 1527 N N . ILE A 1 187 ? -16.546 -8.818 -0.225 1.00 93.56 187 ILE A N 1
ATOM 1528 C CA . ILE A 1 187 ? -17.802 -9.353 -0.784 1.00 93.56 187 ILE A CA 1
ATOM 1529 C C . ILE A 1 187 ? -17.506 -10.569 -1.672 1.00 93.56 187 ILE A C 1
ATOM 1531 O O . ILE A 1 187 ? -18.189 -11.588 -1.576 1.00 93.56 187 ILE A O 1
ATOM 1535 N N . LYS A 1 188 ? -16.465 -10.484 -2.510 1.00 92.75 188 LYS A N 1
ATOM 1536 C CA . LYS A 1 188 ? -16.047 -11.570 -3.413 1.00 92.75 188 LYS A CA 1
ATOM 1537 C C . LYS A 1 188 ? -15.177 -12.614 -2.696 1.00 92.75 188 LYS A C 1
ATOM 1539 O O . LYS A 1 188 ? -15.185 -13.790 -3.059 1.00 92.75 188 LYS A O 1
ATOM 1544 N N . ARG A 1 189 ? -14.454 -12.209 -1.644 1.00 93.75 189 ARG A N 1
ATOM 1545 C CA . ARG A 1 189 ? -13.535 -13.056 -0.859 1.00 93.75 189 ARG A CA 1
ATOM 1546 C C . ARG A 1 189 ? -13.877 -13.064 0.639 1.00 93.75 189 ARG A C 1
ATOM 1548 O O . ARG A 1 189 ? -13.059 -12.658 1.464 1.00 93.75 189 ARG A O 1
ATOM 1555 N N . PRO A 1 190 ? -15.046 -13.589 1.047 1.00 94.00 190 PRO A N 1
ATOM 1556 C CA . PRO A 1 190 ? -15.522 -13.464 2.427 1.00 94.00 190 PRO A CA 1
ATOM 1557 C C . PRO A 1 190 ? -14.662 -14.199 3.462 1.00 94.00 190 PRO A C 1
ATOM 1559 O O . PRO A 1 190 ? -14.764 -13.894 4.650 1.00 94.00 190 PRO A O 1
ATOM 1562 N N . HIS A 1 191 ? -13.818 -15.143 3.044 1.00 93.62 191 HIS A N 1
ATOM 1563 C CA . HIS A 1 191 ? -12.929 -15.907 3.923 1.00 93.62 191 HIS A CA 1
ATOM 1564 C C . HIS A 1 191 ? -11.479 -15.395 3.930 1.00 93.62 191 HIS A C 1
ATOM 1566 O O . HIS A 1 191 ? -10.620 -16.046 4.525 1.00 93.62 191 HIS A O 1
ATOM 1572 N N . ASP A 1 192 ? -11.184 -14.254 3.294 1.00 94.06 192 ASP A N 1
ATOM 1573 C CA . ASP A 1 192 ? -9.843 -13.666 3.346 1.00 94.06 192 ASP A CA 1
ATOM 1574 C C . ASP A 1 192 ? -9.576 -13.031 4.720 1.00 94.06 192 ASP A C 1
ATOM 1576 O O . ASP A 1 192 ? -9.974 -11.904 5.019 1.00 94.06 192 ASP A O 1
ATOM 1580 N N . ILE A 1 193 ? -8.917 -13.799 5.588 1.00 94.69 193 ILE A N 1
ATOM 1581 C CA . ILE A 1 193 ? -8.568 -13.378 6.949 1.00 94.69 193 ILE A CA 1
ATOM 1582 C C . ILE A 1 193 ? -7.559 -12.223 6.927 1.00 94.69 193 ILE A C 1
ATOM 1584 O O . ILE A 1 193 ? -7.639 -11.340 7.779 1.00 94.69 193 ILE A O 1
ATOM 1588 N N . GLY A 1 194 ? -6.629 -12.213 5.967 1.00 92.44 194 GLY A N 1
ATOM 1589 C CA . GLY A 1 194 ? -5.602 -11.178 5.861 1.00 92.44 194 GLY A CA 1
ATOM 1590 C C . GLY A 1 194 ? -6.233 -9.820 5.593 1.00 92.44 194 GLY A C 1
ATOM 1591 O O . GLY A 1 194 ? -6.075 -8.901 6.396 1.00 92.44 194 GLY A O 1
ATOM 1592 N N . THR A 1 195 ? -7.050 -9.740 4.543 1.00 93.75 195 THR A N 1
ATOM 1593 C CA . THR A 1 195 ? -7.750 -8.505 4.178 1.00 93.75 195 THR A CA 1
ATOM 1594 C C . THR A 1 195 ? -8.761 -8.063 5.237 1.00 93.75 195 THR A C 1
ATOM 1596 O O . THR A 1 195 ? -8.938 -6.869 5.464 1.00 93.75 195 THR A O 1
ATOM 1599 N N . ARG A 1 196 ? -9.411 -8.995 5.946 1.00 96.19 196 ARG A N 1
ATOM 1600 C CA . ARG A 1 196 ? -10.268 -8.635 7.091 1.00 96.19 196 ARG A CA 1
ATOM 1601 C C . ARG A 1 196 ? -9.486 -7.973 8.217 1.00 96.19 196 ARG A C 1
ATOM 1603 O O . ARG A 1 196 ? -9.982 -7.017 8.803 1.00 96.19 196 ARG A O 1
ATOM 1610 N N . LEU A 1 197 ? -8.282 -8.456 8.513 1.00 94.88 197 LEU A N 1
ATOM 1611 C CA . LEU A 1 197 ? -7.411 -7.812 9.495 1.00 94.88 197 LEU A CA 1
ATOM 1612 C C . LEU A 1 197 ? -6.958 -6.425 9.020 1.00 94.88 197 LEU A C 1
ATOM 1614 O O . LEU A 1 197 ? -6.952 -5.502 9.827 1.00 94.88 197 LEU A O 1
ATOM 1618 N N . ASP A 1 198 ? -6.631 -6.263 7.732 1.00 95.38 198 ASP A N 1
ATOM 1619 C CA . ASP A 1 198 ? -6.314 -4.949 7.147 1.00 95.38 198 ASP A CA 1
ATOM 1620 C C . ASP A 1 198 ? -7.484 -3.963 7.266 1.00 95.38 198 ASP A C 1
ATOM 1622 O O . ASP A 1 198 ? -7.285 -2.817 7.671 1.00 95.38 198 ASP A O 1
ATOM 1626 N N . LEU A 1 199 ? -8.714 -4.411 6.991 1.00 97.62 199 LEU A N 1
ATOM 1627 C CA . LEU A 1 199 ? -9.922 -3.605 7.174 1.00 97.62 199 LEU A CA 1
ATOM 1628 C C . LEU A 1 199 ? -10.105 -3.187 8.640 1.00 97.62 199 LEU A C 1
ATOM 1630 O O . LEU A 1 199 ? -10.365 -2.019 8.915 1.00 97.62 199 LEU A O 1
ATOM 1634 N N . GLY A 1 200 ? -9.964 -4.127 9.576 1.00 96.62 200 GLY A N 1
ATOM 1635 C CA . GLY A 1 200 ? -10.102 -3.851 11.005 1.00 96.62 200 GLY A CA 1
ATOM 1636 C C . GLY A 1 200 ? -9.082 -2.826 11.508 1.00 96.62 200 GLY A C 1
ATOM 1637 O O . GLY A 1 200 ? -9.455 -1.862 12.171 1.00 96.62 200 GLY A O 1
ATOM 1638 N N . GLU A 1 201 ? -7.808 -2.992 11.143 1.00 95.44 201 GLU A N 1
ATOM 1639 C CA . GLU A 1 201 ? -6.739 -2.034 11.458 1.00 95.44 201 GLU A CA 1
ATOM 1640 C C . GLU A 1 201 ? -7.036 -0.647 10.869 1.00 95.44 201 GLU A C 1
ATOM 1642 O O . GLU A 1 201 ? -6.929 0.359 11.567 1.00 95.44 201 GLU A O 1
ATOM 1647 N N . THR A 1 202 ? -7.462 -0.598 9.606 1.00 96.94 202 THR A N 1
ATOM 1648 C CA . THR A 1 202 ? -7.810 0.643 8.897 1.00 96.94 202 THR A CA 1
ATOM 1649 C C . THR A 1 202 ? -8.923 1.412 9.612 1.00 96.94 202 THR A C 1
ATOM 1651 O O . THR A 1 202 ? -8.808 2.619 9.806 1.00 96.94 202 THR A O 1
ATOM 1654 N N . LEU A 1 203 ? -9.970 0.717 10.065 1.00 98.25 203 LEU A N 1
ATOM 1655 C CA . LEU A 1 203 ? -11.088 1.325 10.792 1.00 98.25 203 LEU A CA 1
ATOM 1656 C C . LEU A 1 203 ? -10.666 1.862 12.167 1.00 98.25 203 LEU A C 1
ATOM 1658 O O . LEU A 1 203 ? -11.055 2.966 12.533 1.00 98.25 203 LEU A O 1
ATOM 1662 N N . ILE A 1 204 ? -9.817 1.144 12.911 1.00 96.38 204 ILE A N 1
ATOM 1663 C CA . ILE A 1 204 ? -9.262 1.657 14.178 1.00 96.38 204 ILE A CA 1
ATOM 1664 C C . ILE A 1 204 ? -8.474 2.945 13.943 1.00 96.38 204 ILE A C 1
ATOM 1666 O O . ILE A 1 204 ? -8.593 3.894 14.715 1.00 96.38 204 ILE A O 1
ATOM 1670 N N . LEU A 1 205 ? -7.650 2.982 12.894 1.00 96.12 205 LEU A N 1
ATOM 1671 C CA . LEU A 1 205 ? -6.839 4.156 12.581 1.00 96.12 205 LEU A CA 1
ATOM 1672 C C . LEU A 1 205 ? -7.706 5.353 12.179 1.00 96.12 205 LEU A C 1
ATOM 1674 O O . LEU A 1 205 ? -7.438 6.457 12.650 1.00 96.12 205 LEU A O 1
ATOM 1678 N N . ALA A 1 206 ? -8.770 5.137 11.399 1.00 97.69 206 ALA A N 1
ATOM 1679 C CA . ALA A 1 206 ? -9.771 6.168 11.124 1.00 97.69 206 ALA A CA 1
ATOM 1680 C C . ALA A 1 206 ? -10.410 6.686 12.422 1.00 97.69 206 ALA A C 1
ATOM 1682 O O . ALA A 1 206 ? -10.425 7.892 12.658 1.00 97.69 206 ALA A O 1
ATOM 1683 N N . GLY A 1 207 ? -10.864 5.779 13.296 1.00 96.81 207 GLY A N 1
ATOM 1684 C CA . GLY A 1 207 ? -11.501 6.133 14.566 1.00 96.81 207 GLY A CA 1
ATOM 1685 C C . GLY A 1 207 ? -10.598 6.961 15.482 1.00 96.81 207 GLY A C 1
ATOM 1686 O O . GLY A 1 207 ? -11.041 7.971 16.026 1.00 96.81 207 GLY A O 1
ATOM 1687 N N . ARG A 1 208 ? -9.312 6.602 15.574 1.00 95.12 208 ARG A N 1
ATOM 1688 C CA . ARG A 1 208 ? -8.292 7.358 16.323 1.00 95.12 208 ARG A CA 1
ATOM 1689 C C . ARG A 1 208 ? -8.013 8.730 15.717 1.00 95.12 208 ARG A C 1
ATOM 1691 O O . ARG A 1 208 ? -7.840 9.699 16.447 1.00 95.12 208 ARG A O 1
ATOM 1698 N N . CYS A 1 209 ? -7.959 8.831 14.391 1.00 96.38 209 CYS A N 1
ATOM 1699 C CA . CYS A 1 209 ? -7.783 10.125 13.738 1.00 96.38 209 CYS A CA 1
ATOM 1700 C C . CYS A 1 209 ? -8.973 11.050 14.028 1.00 96.38 209 CYS A C 1
ATOM 1702 O O . CYS A 1 209 ? -8.762 12.202 14.400 1.00 96.38 209 CYS A O 1
ATOM 1704 N N . TYR A 1 210 ? -10.202 10.529 13.941 1.00 97.44 210 TYR A N 1
ATOM 1705 C CA . TYR A 1 210 ? -11.408 11.290 14.262 1.00 97.44 210 TYR A CA 1
ATOM 1706 C C . TYR A 1 210 ? -11.488 11.708 15.732 1.00 97.44 210 TYR A C 1
ATOM 1708 O O . TYR A 1 210 ? -11.874 12.841 16.022 1.00 97.44 210 TYR A O 1
ATOM 1716 N N . GLU A 1 211 ? -11.058 10.841 16.651 1.00 94.88 211 GLU A N 1
ATOM 1717 C CA . GLU A 1 211 ? -10.944 11.153 18.079 1.00 94.88 211 GLU A CA 1
ATOM 1718 C C . GLU A 1 211 ? -10.025 12.360 18.314 1.00 94.88 211 GLU A C 1
ATOM 1720 O O . GLU A 1 211 ? -10.412 13.312 18.991 1.00 94.88 211 GLU A O 1
ATOM 1725 N N . VAL A 1 212 ? -8.846 12.374 17.680 1.00 95.75 212 VAL A N 1
ATOM 1726 C CA . VAL A 1 212 ? -7.893 13.494 17.768 1.00 95.75 212 VAL A CA 1
ATOM 1727 C C . VAL A 1 212 ? -8.481 14.788 17.198 1.00 95.75 212 VAL A C 1
ATOM 1729 O O . VAL A 1 212 ? -8.213 15.867 17.727 1.00 95.75 212 VAL A O 1
ATOM 1732 N N . THR A 1 213 ? -9.290 14.706 16.140 1.00 95.62 213 THR A N 1
ATOM 1733 C CA . THR A 1 213 ? -9.941 15.881 15.537 1.00 95.62 213 THR A CA 1
ATOM 1734 C C . THR A 1 213 ? -11.220 16.323 16.254 1.00 95.62 213 THR A C 1
ATOM 1736 O O . THR A 1 213 ? -11.753 17.377 15.924 1.00 95.62 213 THR A O 1
ATOM 1739 N N . GLY A 1 214 ? -11.703 15.562 17.244 1.00 94.12 214 GLY A N 1
ATOM 1740 C CA . GLY A 1 214 ? -12.926 15.863 17.995 1.00 94.12 214 GLY A CA 1
ATOM 1741 C C . GLY A 1 214 ? -14.230 15.398 17.334 1.00 94.12 214 GLY A C 1
ATOM 1742 O O . GLY A 1 214 ? -15.309 15.709 17.837 1.00 94.12 214 GLY A O 1
ATOM 1743 N N . GLU A 1 215 ? -14.154 14.617 16.256 1.00 96.62 215 GLU A N 1
ATOM 1744 C CA . GLU A 1 215 ? -15.308 14.089 15.518 1.00 96.62 215 GLU A CA 1
ATOM 1745 C C . GLU A 1 215 ? -15.809 12.795 16.181 1.00 96.62 215 GLU A C 1
ATOM 1747 O O . GLU A 1 215 ? -15.611 11.678 15.700 1.00 96.62 215 GLU A O 1
ATOM 1752 N N . GLN A 1 216 ? -16.418 12.936 17.362 1.00 94.94 216 GLN A N 1
ATOM 1753 C CA . GLN A 1 216 ? -16.769 11.800 18.226 1.00 94.94 216 GLN A CA 1
ATOM 1754 C C . GLN A 1 216 ? -17.725 10.796 17.570 1.00 94.94 216 GLN A C 1
ATOM 1756 O O . GLN A 1 216 ? -17.589 9.593 17.787 1.00 94.94 216 GLN A O 1
ATOM 1761 N N . ALA A 1 217 ? -18.684 11.273 16.769 1.00 96.38 217 ALA A N 1
ATOM 1762 C CA . ALA A 1 217 ? -19.645 10.405 16.091 1.00 96.38 217 ALA A CA 1
ATOM 1763 C C . ALA A 1 217 ? -18.951 9.503 15.057 1.00 96.38 217 ALA A C 1
ATOM 1765 O O . ALA A 1 217 ? -19.135 8.285 15.090 1.00 96.38 217 ALA A O 1
ATOM 1766 N N . ASP A 1 218 ? -1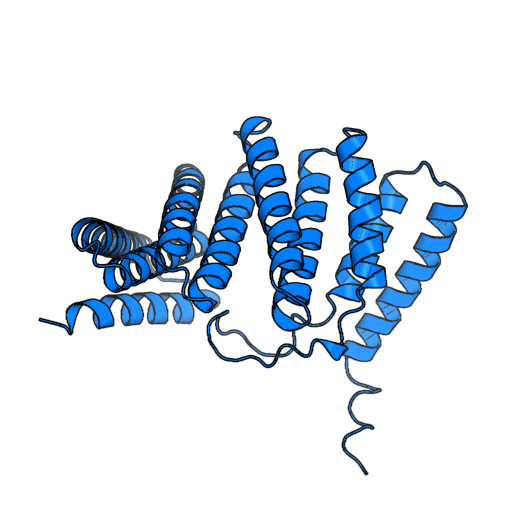8.099 10.085 14.210 1.00 97.06 218 ASP A N 1
ATOM 1767 C CA . ASP A 1 218 ? -17.328 9.344 13.209 1.00 97.06 218 ASP A CA 1
ATOM 1768 C C . ASP A 1 218 ? -16.317 8.400 13.871 1.00 97.06 218 ASP A C 1
ATOM 1770 O O . ASP A 1 218 ? -16.115 7.269 13.422 1.00 97.06 218 ASP A O 1
ATOM 1774 N N . SER A 1 219 ? -15.705 8.831 14.978 1.00 96.75 219 SER A N 1
ATOM 1775 C CA . SER A 1 219 ? -14.819 7.984 15.775 1.00 96.75 219 SER A CA 1
ATOM 1776 C C . SER A 1 219 ? -15.541 6.732 16.291 1.00 96.75 219 SER A C 1
ATOM 1778 O O . SER A 1 219 ? -15.101 5.606 16.030 1.00 96.75 219 SER A O 1
ATOM 1780 N N . ALA A 1 220 ? -16.695 6.916 16.941 1.00 96.12 220 ALA A N 1
ATOM 1781 C CA . ALA A 1 220 ? -17.511 5.829 17.472 1.00 96.12 220 ALA A CA 1
ATOM 1782 C C . ALA A 1 220 ? -18.010 4.881 16.369 1.00 96.12 220 ALA A C 1
ATOM 1784 O O . ALA A 1 220 ? -17.969 3.661 16.543 1.00 96.12 220 ALA A O 1
ATOM 1785 N N . GLU A 1 221 ? -18.431 5.414 15.216 1.00 97.81 221 GLU A N 1
ATOM 1786 C CA . GLU A 1 221 ? -18.852 4.604 14.068 1.00 97.81 221 GLU A CA 1
ATOM 1787 C C . GLU A 1 221 ? -17.717 3.694 13.573 1.00 97.81 221 GLU A C 1
ATOM 1789 O O . GLU A 1 221 ? -17.914 2.492 13.363 1.00 97.81 221 GLU A O 1
ATOM 1794 N N . ASN A 1 222 ? -16.507 4.240 13.435 1.00 97.56 222 ASN A N 1
ATOM 1795 C CA . ASN A 1 222 ? -15.353 3.481 12.965 1.00 97.56 222 ASN A CA 1
ATOM 1796 C C . ASN A 1 222 ? -14.925 2.393 13.962 1.00 97.56 222 ASN A C 1
ATOM 1798 O O . ASN A 1 222 ? -14.645 1.262 13.548 1.00 97.56 222 ASN A O 1
ATOM 1802 N N . PHE A 1 223 ? -14.932 2.678 15.267 1.00 97.06 223 PHE A N 1
ATOM 1803 C CA . PHE A 1 223 ? -14.653 1.662 16.284 1.00 97.06 223 PHE A CA 1
ATOM 1804 C C . PHE A 1 223 ? -15.719 0.563 16.320 1.00 97.06 223 PHE A C 1
ATOM 1806 O O . PHE A 1 223 ? -15.367 -0.618 16.362 1.00 97.06 223 PHE A O 1
ATOM 1813 N N . ALA A 1 224 ? -17.004 0.912 16.220 1.00 97.38 224 ALA A N 1
ATOM 1814 C CA . ALA A 1 224 ? -18.085 -0.069 16.143 1.00 97.38 224 ALA A CA 1
ATOM 1815 C C . ALA A 1 224 ? -17.939 -0.978 14.909 1.00 97.38 224 ALA A C 1
ATOM 1817 O O . ALA A 1 224 ? -18.046 -2.204 15.010 1.00 97.38 224 ALA A O 1
ATOM 1818 N N . ALA A 1 225 ? -17.605 -0.403 13.751 1.00 97.94 225 ALA A N 1
ATOM 1819 C CA . ALA A 1 225 ? -17.333 -1.169 12.539 1.00 97.94 225 ALA A CA 1
ATOM 1820 C C . ALA A 1 225 ? -16.109 -2.093 12.696 1.00 97.94 225 ALA A C 1
ATOM 1822 O O . ALA A 1 225 ? -16.130 -3.240 12.241 1.00 97.94 225 ALA A O 1
ATOM 1823 N N . ALA A 1 226 ? -15.046 -1.638 13.365 1.00 97.75 226 ALA A N 1
ATOM 1824 C CA . ALA A 1 226 ? -13.880 -2.467 13.657 1.00 97.75 226 ALA A CA 1
ATOM 1825 C C . ALA A 1 226 ? -14.224 -3.626 14.616 1.00 97.75 226 ALA A C 1
ATOM 1827 O O . ALA A 1 226 ? -13.820 -4.767 1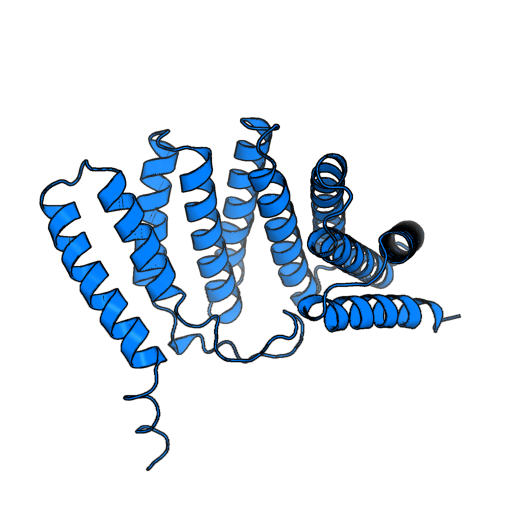4.381 1.00 97.75 226 ALA A O 1
ATOM 1828 N N . GLN A 1 227 ? -15.036 -3.384 15.649 1.00 97.38 227 GLN A N 1
ATOM 1829 C CA . GLN A 1 227 ? -15.543 -4.445 16.524 1.00 97.38 227 GLN A CA 1
ATOM 1830 C C . GLN A 1 227 ? -16.356 -5.485 15.740 1.00 97.38 227 GLN A C 1
ATOM 1832 O O . GLN A 1 227 ? -16.195 -6.689 15.959 1.00 97.38 227 GLN A O 1
ATOM 1837 N N . GLU A 1 228 ? -17.181 -5.057 14.781 1.00 97.50 228 GLU A N 1
ATOM 1838 C CA . GLU A 1 228 ? -17.921 -5.976 13.916 1.00 97.50 228 GLU A CA 1
ATOM 1839 C C . GLU A 1 228 ? -16.973 -6.875 13.105 1.00 97.50 228 GLU A C 1
ATOM 1841 O O . GLU A 1 228 ? -17.157 -8.096 13.056 1.00 97.50 228 GLU A O 1
ATOM 1846 N N . VAL A 1 229 ? -15.909 -6.305 12.532 1.00 97.44 229 VAL A N 1
ATOM 1847 C CA . VAL A 1 229 ? -14.877 -7.065 11.809 1.00 97.44 229 VAL A CA 1
ATOM 1848 C C . VAL A 1 229 ? -14.223 -8.115 12.710 1.00 97.44 229 VAL A C 1
ATOM 1850 O O . VAL A 1 229 ? -14.045 -9.259 12.281 1.00 97.44 229 VAL A O 1
ATOM 1853 N N . LEU A 1 230 ? -13.927 -7.783 13.971 1.00 95.75 230 LEU A N 1
ATOM 1854 C CA . LEU A 1 230 ? -13.395 -8.748 14.937 1.00 95.75 230 LEU A CA 1
ATOM 1855 C C . LEU A 1 230 ? -14.372 -9.900 15.199 1.00 95.75 230 LEU A C 1
ATOM 1857 O O . LEU A 1 230 ? -13.966 -11.065 15.234 1.00 95.75 230 LEU A O 1
ATOM 1861 N N . GLN A 1 231 ? -15.666 -9.608 15.340 1.00 95.44 231 GLN A N 1
ATOM 1862 C CA . GLN A 1 231 ? -16.683 -10.649 15.510 1.00 95.44 231 GLN A CA 1
ATOM 1863 C C . GLN A 1 231 ? -16.790 -11.548 14.274 1.00 95.44 231 GLN A C 1
ATOM 1865 O O . GLN A 1 231 ? -16.910 -12.769 14.398 1.00 95.44 231 GLN A O 1
ATOM 1870 N N . GLN A 1 232 ? -16.701 -10.973 13.075 1.00 95.06 232 GLN A N 1
ATOM 1871 C CA . GLN A 1 232 ? -16.682 -11.737 11.829 1.00 95.06 232 GLN A CA 1
ATOM 1872 C C . GLN A 1 232 ? -15.441 -12.643 11.747 1.00 95.06 232 GLN A C 1
ATOM 1874 O O . GLN A 1 232 ? -15.573 -13.819 11.406 1.00 95.06 232 GLN A O 1
ATOM 1879 N N . LEU A 1 233 ? -14.258 -12.151 12.132 1.00 94.31 233 LEU A N 1
ATOM 1880 C CA . LEU A 1 233 ? -13.025 -12.946 12.200 1.00 94.31 233 LEU A CA 1
ATOM 1881 C C . LEU A 1 233 ? -13.148 -14.132 13.165 1.00 94.31 233 LEU A C 1
ATOM 1883 O O . LEU A 1 233 ? -12.776 -15.247 12.807 1.00 94.31 233 LEU A O 1
ATOM 1887 N N . LYS A 1 234 ? -13.744 -13.933 14.347 1.00 92.62 234 LYS A N 1
ATOM 1888 C CA . LYS A 1 234 ? -13.983 -15.014 15.322 1.00 92.62 234 LYS A CA 1
ATOM 1889 C C . LYS A 1 234 ? -14.902 -16.112 14.773 1.00 92.62 234 LYS A C 1
ATOM 1891 O O . LYS A 1 234 ? -14.694 -17.287 15.069 1.00 92.62 234 LYS A O 1
ATOM 1896 N N . ARG A 1 235 ? -15.885 -15.756 13.936 1.00 93.81 235 ARG A N 1
ATOM 1897 C CA . ARG A 1 235 ? -16.793 -16.720 13.277 1.00 93.81 235 ARG A CA 1
ATOM 1898 C C . ARG A 1 235 ? -16.119 -17.535 12.172 1.00 93.81 235 ARG A C 1
ATOM 1900 O O . ARG A 1 235 ? -16.565 -18.644 11.897 1.00 93.81 235 ARG A O 1
ATOM 1907 N N . LEU A 1 236 ? -15.065 -17.010 11.545 1.00 91.38 236 LEU A N 1
ATOM 1908 C CA . LEU A 1 236 ? -14.322 -17.704 10.483 1.00 91.38 236 LEU A CA 1
ATOM 1909 C C . LEU A 1 236 ? -13.436 -18.845 11.002 1.00 91.38 236 LEU A C 1
ATOM 1911 O O . LEU A 1 236 ? -12.964 -19.659 10.210 1.00 91.38 236 LEU A O 1
ATOM 1915 N N . GLY A 1 237 ? -13.243 -18.936 12.319 1.00 86.94 237 GLY A N 1
ATOM 1916 C CA . GLY A 1 237 ? -12.462 -19.990 12.952 1.00 86.94 237 GLY A CA 1
ATOM 1917 C C . GLY A 1 237 ? -10.994 -19.604 13.167 1.00 86.94 237 GLY A C 1
ATOM 1918 O O . GLY A 1 237 ? -10.664 -18.421 13.266 1.00 86.94 237 GLY A O 1
ATOM 1919 N N . PRO A 1 238 ? -10.094 -20.590 13.330 1.00 87.81 238 PRO A N 1
ATOM 1920 C CA . PRO A 1 238 ? -8.733 -20.333 13.782 1.00 87.81 238 PRO A CA 1
ATOM 1921 C C . PRO A 1 238 ? -7.928 -19.516 12.764 1.00 87.81 238 PRO A C 1
ATOM 1923 O O . PRO A 1 238 ? -7.776 -19.899 11.604 1.00 87.81 238 PRO A O 1
ATOM 1926 N N . CYS A 1 239 ? -7.344 -18.416 13.238 1.00 90.44 239 CYS A N 1
ATOM 1927 C CA . CYS A 1 239 ? -6.459 -17.568 12.449 1.00 90.44 239 CYS A CA 1
ATOM 1928 C C . CYS A 1 239 ? -5.155 -18.316 12.085 1.00 90.44 239 CYS A C 1
ATOM 1930 O O . CYS A 1 239 ? -4.528 -18.919 12.973 1.00 90.44 239 CYS A O 1
ATOM 1932 N N . PRO A 1 240 ? -4.709 -18.283 10.810 1.00 91.00 240 PRO A N 1
ATOM 1933 C CA . PRO A 1 240 ? -3.440 -18.867 10.388 1.00 91.00 240 PRO A CA 1
ATOM 1934 C C . PRO A 1 240 ? -2.267 -18.377 11.242 1.00 91.00 240 PRO A C 1
ATOM 1936 O O . PRO A 1 240 ? -2.179 -17.194 11.559 1.00 91.00 240 PRO A O 1
ATOM 1939 N N . LYS A 1 241 ? -1.311 -19.262 11.565 1.00 90.44 241 LYS A N 1
ATOM 1940 C CA . LYS A 1 241 ? -0.177 -18.948 12.464 1.00 90.44 241 LYS A CA 1
ATOM 1941 C C . LYS A 1 241 ? 0.580 -17.668 12.096 1.00 90.44 241 LYS A C 1
ATOM 1943 O O . LYS A 1 241 ? 0.954 -16.909 12.980 1.00 90.44 241 LYS A O 1
ATOM 1948 N N . HIS A 1 242 ? 0.779 -17.413 10.803 1.00 88.25 242 HIS A N 1
ATOM 1949 C CA . HIS A 1 242 ? 1.489 -16.223 10.326 1.00 88.25 242 HIS A CA 1
ATOM 1950 C C . HIS A 1 242 ? 0.703 -14.909 10.520 1.00 88.25 242 HIS A C 1
ATOM 1952 O O . HIS A 1 242 ? 1.300 -13.842 10.439 1.00 88.25 242 HIS A O 1
ATOM 1958 N N . LEU A 1 243 ? -0.603 -14.978 10.811 1.00 89.25 243 LEU A N 1
ATOM 1959 C CA . LEU A 1 243 ? -1.491 -13.835 11.062 1.00 89.25 243 LEU A CA 1
ATOM 1960 C C . LEU A 1 243 ? -1.938 -13.713 12.526 1.00 89.25 243 LEU A C 1
ATOM 1962 O O . LEU A 1 243 ? -2.507 -12.689 12.895 1.00 89.25 243 LEU A O 1
ATOM 1966 N N . GLN A 1 244 ? -1.663 -14.705 13.380 1.00 89.69 244 GLN A N 1
ATOM 1967 C CA . GLN A 1 244 ? -2.075 -14.691 14.795 1.00 89.69 244 GLN A CA 1
ATOM 1968 C C . GLN A 1 244 ? -1.580 -13.453 15.538 1.00 89.69 244 GLN A C 1
ATOM 1970 O O . GLN A 1 244 ? -2.326 -12.837 16.288 1.00 89.69 244 GLN A O 1
ATOM 1975 N N . HIS A 1 245 ? -0.340 -13.051 15.270 1.00 88.31 245 HIS A N 1
ATOM 1976 C CA . HIS A 1 245 ? 0.226 -11.845 15.852 1.00 88.31 245 HIS A CA 1
ATOM 1977 C C . HIS A 1 245 ? -0.542 -10.577 15.448 1.00 88.31 245 HIS A C 1
ATOM 1979 O O . HIS A 1 245 ? -0.776 -9.704 16.274 1.00 88.31 245 HIS A O 1
ATOM 1985 N N . LYS A 1 246 ? -0.950 -10.476 14.178 1.00 87.75 246 LYS A N 1
ATOM 1986 C CA . LYS A 1 246 ? -1.712 -9.326 13.681 1.00 87.75 246 LYS A CA 1
ATOM 1987 C C . LYS A 1 246 ? -3.119 -9.293 14.277 1.00 87.75 246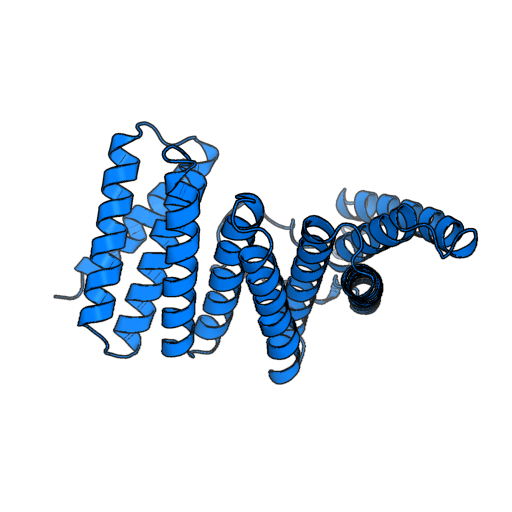 LYS A C 1
ATOM 1989 O O . LYS A 1 246 ? -3.585 -8.228 14.659 1.00 87.75 246 LYS A O 1
ATOM 1994 N N . LEU A 1 247 ? -3.760 -10.456 14.419 1.00 91.06 247 LEU A N 1
ATOM 1995 C CA . LEU A 1 247 ? -5.037 -10.573 15.126 1.00 91.06 247 LEU A CA 1
ATOM 1996 C C . LEU A 1 247 ? -4.916 -10.118 16.585 1.00 91.06 247 LEU A C 1
ATOM 1998 O O . LEU A 1 247 ? -5.741 -9.333 17.032 1.00 91.06 247 LEU A O 1
ATOM 2002 N N . GLN A 1 248 ? -3.868 -10.542 17.294 1.00 91.19 248 GLN A N 1
ATOM 2003 C CA . GLN A 1 248 ? -3.632 -10.109 18.671 1.00 91.19 248 GLN A CA 1
ATOM 2004 C C . GLN A 1 248 ? -3.486 -8.582 18.767 1.00 91.19 248 GLN A C 1
ATOM 2006 O O . GLN A 1 248 ? -4.121 -7.955 19.605 1.00 91.19 248 GLN A O 1
ATOM 2011 N N . GLN A 1 249 ? -2.701 -7.966 17.880 1.00 88.94 249 GLN A N 1
ATOM 2012 C CA . GLN A 1 249 ? -2.543 -6.508 17.859 1.00 88.94 249 GLN A CA 1
ATOM 2013 C C . GLN A 1 249 ? -3.847 -5.775 17.550 1.00 88.94 249 GLN A C 1
ATOM 2015 O O . GLN A 1 249 ? -4.101 -4.715 18.111 1.00 88.94 249 GLN A O 1
ATOM 2020 N N . PHE A 1 250 ? -4.666 -6.332 16.660 1.00 90.62 250 PHE A N 1
ATOM 2021 C CA . PHE A 1 250 ? -5.983 -5.795 16.347 1.00 90.62 250 PHE A CA 1
ATOM 2022 C C . PHE A 1 250 ? -6.916 -5.840 17.570 1.00 90.62 250 PHE A C 1
ATOM 2024 O O . PHE A 1 250 ? -7.564 -4.844 17.880 1.00 90.62 250 PHE A O 1
ATOM 2031 N N . GLU A 1 251 ? -6.927 -6.952 18.311 1.00 92.44 251 GLU A N 1
ATOM 2032 C CA . GLU A 1 251 ? -7.684 -7.083 19.563 1.00 92.44 251 GLU A CA 1
ATOM 2033 C C . GLU A 1 251 ? -7.190 -6.110 20.645 1.00 92.44 251 GLU A C 1
ATOM 2035 O O . GLU A 1 251 ? -7.992 -5.430 21.282 1.00 92.44 251 GLU A O 1
ATOM 2040 N N . GLU A 1 252 ? -5.873 -5.996 20.831 1.00 90.75 252 GLU A N 1
ATOM 2041 C CA . GLU A 1 252 ? -5.263 -5.060 21.782 1.00 90.75 252 GLU A CA 1
ATOM 2042 C C . GLU A 1 252 ? -5.586 -3.600 21.435 1.00 90.75 252 GLU A C 1
ATOM 2044 O O . GLU A 1 252 ? -5.919 -2.812 22.320 1.00 90.75 252 GLU A O 1
ATOM 2049 N N . ALA A 1 253 ? -5.525 -3.241 20.150 1.00 88.06 253 ALA A N 1
ATOM 2050 C CA . ALA A 1 253 ? -5.768 -1.881 19.686 1.00 88.06 253 ALA A CA 1
ATOM 2051 C C . ALA A 1 253 ? -7.224 -1.426 19.873 1.00 88.06 253 ALA A C 1
ATOM 2053 O O . ALA A 1 253 ? -7.435 -0.232 20.090 1.00 88.06 253 ALA A O 1
ATOM 2054 N N . LEU A 1 254 ? -8.192 -2.352 19.814 1.00 88.00 254 LEU A N 1
ATOM 2055 C CA . LEU A 1 254 ? -9.600 -2.087 20.131 1.00 88.00 254 LEU A CA 1
ATOM 2056 C C . LEU A 1 254 ? -9.816 -1.867 21.626 1.00 88.00 254 LEU A C 1
ATOM 2058 O O . LEU A 1 254 ? -10.466 -0.903 22.012 1.00 88.00 254 LEU A O 1
ATOM 2062 N N . ASN A 1 2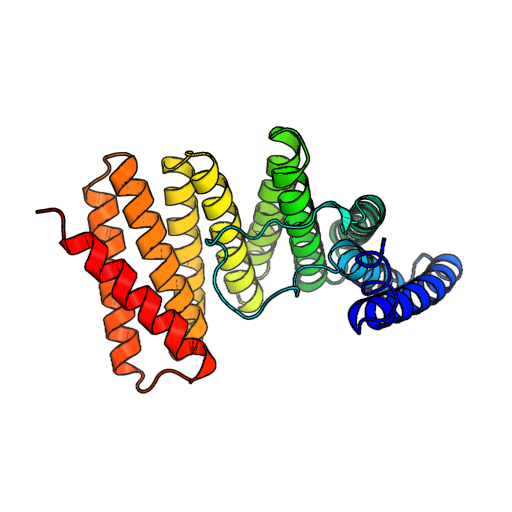55 ? -9.230 -2.716 22.471 1.00 84.19 255 ASN A N 1
ATOM 2063 C CA . ASN A 1 255 ? -9.433 -2.639 23.921 1.00 84.19 255 ASN A CA 1
ATOM 2064 C C . ASN A 1 255 ? -8.818 -1.373 24.547 1.00 84.19 255 ASN A C 1
ATOM 2066 O O . ASN A 1 255 ? -9.269 -0.915 25.593 1.00 84.19 255 ASN A O 1
ATOM 2070 N N . GLN A 1 256 ? -7.791 -0.795 23.918 1.00 75.88 256 GLN A N 1
ATOM 2071 C CA . GLN A 1 256 ? -7.195 0.471 24.358 1.00 75.88 256 GLN A CA 1
ATOM 2072 C C . GLN A 1 256 ? -8.110 1.690 24.134 1.00 75.88 256 GLN A C 1
ATOM 2074 O O . GLN A 1 256 ? -7.871 2.714 24.763 1.00 75.88 256 GLN A O 1
ATOM 2079 N N . GLY A 1 257 ? -9.140 1.587 23.281 1.00 55.44 257 GLY A N 1
ATOM 2080 C CA . GLY A 1 257 ? -10.129 2.653 23.057 1.00 55.44 257 GLY A CA 1
ATOM 2081 C C . GLY A 1 257 ? -11.247 2.712 24.106 1.00 55.44 257 GLY A C 1
ATOM 2082 O O . GLY A 1 257 ? -11.831 3.766 24.305 1.00 55.44 257 GLY A O 1
ATOM 2083 N N . ASP A 1 258 ? -11.501 1.617 24.832 1.00 47.59 258 ASP A N 1
ATOM 2084 C CA . ASP A 1 258 ? -12.535 1.545 25.887 1.00 47.59 258 ASP A CA 1
ATOM 2085 C C . ASP A 1 258 ? -12.034 2.046 27.263 1.00 47.59 258 ASP A C 1
ATOM 2087 O O . ASP A 1 258 ? -12.750 1.990 28.257 1.00 47.59 258 ASP A O 1
ATOM 2091 N N . SER A 1 259 ? -10.776 2.493 27.367 1.00 40.44 259 SER A N 1
ATOM 2092 C CA . SER A 1 259 ? -10.124 2.814 28.654 1.00 40.44 259 SER A CA 1
ATOM 2093 C C . SER A 1 259 ? -10.239 4.286 29.083 1.00 40.44 259 SER A C 1
ATOM 2095 O O . SER A 1 259 ? -9.629 4.676 30.079 1.00 40.44 259 SER A O 1
ATOM 2097 N N . THR A 1 260 ? -10.963 5.109 28.327 1.00 36.53 260 THR A N 1
ATOM 2098 C CA . THR A 1 260 ? -11.075 6.568 28.506 1.00 36.53 260 THR A CA 1
ATOM 2099 C C . THR A 1 260 ? -12.519 7.008 28.772 1.00 36.53 260 THR A C 1
ATOM 2101 O O . THR A 1 260 ? -12.997 7.967 28.169 1.00 36.53 260 THR A O 1
ATOM 2104 N N . GLU A 1 261 ? -13.198 6.315 29.691 1.00 33.25 261 GLU A N 1
ATOM 2105 C CA . GLU A 1 261 ? -14.401 6.810 30.389 1.00 33.25 261 GLU A CA 1
ATOM 2106 C C . GLU A 1 261 ? -14.065 7.303 31.804 1.00 33.25 261 GLU A C 1
ATOM 2108 O O . GLU A 1 261 ? -13.340 6.588 32.539 1.00 33.25 261 GLU A O 1
#

pLDDT: mean 83.03, std 18.1, range [27.73, 98.38]

Secondary structure (DSSP, 8-state):
--STTSSTTSHHHHHHHHHHHHHHHHHHHHHH-TT-HHHHHHHHHHHHHHHTTTS-SSSS--TTS-----GGG--HHHHHHHHHHHHHHHHTT-SHHHHHHHHHHHHHHHHHHHHHHS-THHHHHHHHHHHHHHHHHHHH-TT-HHHHHHHHHHHHHHHHHHHHTT-HHHHHHHHHHHHHHHHHHHHH-TT-HHHHHHHHHHHHHHHHHHHHHT-HHHHHHHHHHHHHHHHHHHHT-SPPHHHHHHHHHHHHHHHTTTT--